Protein AF-A0A418RM61-F1 (afdb_monomer)

Mean predicted aligned error: 17.58 Å

Foldseek 3Di:
DVVLQVLLCVLVVDGDDPVRVVVLVVVCVVVVNDPPDPVSSVSSVVVVVVVVVVVVVVVVVVVVVVVVVVVVVVVVVVVVVVVVVVVVVVVVVVVVVVVVVVVVVVVVVVVVVVVVVVVVVVVVVVVVVVVVVVVCVVVVCVVVVVVVVVVVVVVVVLVVCCPDPVNVQCVVCVVVCLNVCLVVQPDDQWDADPNDIDFHADPVGTDDGDGD

Solvent-accessible surface area (backbone atoms only — not comparable to full-atom values): 11845 Å² total; per-residue (Å²): 117,64,71,60,49,54,48,40,26,70,74,68,75,43,79,73,50,74,69,52,51,54,50,52,52,56,52,34,60,76,68,67,58,57,95,86,42,73,64,56,59,53,52,52,53,52,51,53,48,54,54,52,64,62,47,50,60,57,52,51,50,53,52,50,51,54,50,52,50,52,50,48,53,52,47,54,52,50,49,54,53,49,51,54,50,50,51,53,52,49,53,48,53,51,49,54,50,50,51,50,54,52,51,52,50,51,49,55,56,49,50,56,54,50,52,51,52,51,54,51,51,53,50,52,51,53,54,49,52,51,53,53,50,53,54,49,51,53,54,47,47,54,53,49,49,51,58,51,49,53,53,54,51,51,54,49,50,54,56,54,46,45,70,36,75,65,29,45,48,52,49,50,28,47,77,70,48,46,44,56,37,65,76,65,40,70,48,74,44,38,44,75,56,98,89,41,74,42,76,40,76,44,98,93,44,72,57,79,85,79,82,125

Structure (mmCIF, N/CA/C/O backbone):
data_AF-A0A418RM61-F1
#
_entry.id   AF-A0A418RM61-F1
#
loop_
_atom_site.group_PDB
_atom_site.id
_atom_site.type_symbol
_atom_site.label_atom_id
_atom_site.label_alt_id
_atom_site.label_comp_id
_atom_site.label_asym_id
_atom_site.label_entity_id
_atom_site.label_seq_id
_atom_site.pdbx_PDB_ins_code
_atom_site.Cartn_x
_atom_site.Cartn_y
_atom_site.Cartn_z
_atom_site.occupancy
_atom_site.B_iso_or_equiv
_atom_site.auth_seq_id
_atom_site.auth_comp_id
_atom_site.auth_asym_id
_atom_site.auth_atom_id
_atom_site.pdbx_PDB_model_num
ATOM 1 N N . MET A 1 1 ? -45.901 -13.224 80.250 1.00 48.00 1 MET A N 1
ATOM 2 C CA . MET A 1 1 ? -45.199 -12.703 79.063 1.00 48.00 1 MET A CA 1
ATOM 3 C C . MET A 1 1 ? -44.482 -13.813 78.304 1.00 48.00 1 MET A C 1
ATOM 5 O O . MET A 1 1 ? -44.341 -13.630 77.111 1.00 48.00 1 MET A O 1
ATOM 9 N N . SER A 1 2 ? -44.131 -14.963 78.913 1.00 60.09 2 SER A N 1
ATOM 10 C CA . SER A 1 2 ? -43.462 -16.060 78.181 1.00 60.09 2 SER A CA 1
ATOM 11 C C . SER A 1 2 ? -44.311 -16.691 77.069 1.00 60.09 2 SER A C 1
ATOM 13 O O . SER A 1 2 ? -43.782 -16.971 76.010 1.00 60.09 2 SER A O 1
ATOM 15 N N . ASP A 1 3 ? -45.630 -16.813 77.246 1.00 75.50 3 ASP A N 1
ATOM 16 C CA . ASP A 1 3 ? -46.503 -17.499 76.272 1.00 75.50 3 ASP A CA 1
ATOM 17 C C . ASP A 1 3 ? -46.576 -16.815 74.887 1.00 75.50 3 ASP A C 1
ATOM 19 O O . ASP A 1 3 ? -46.741 -17.472 73.859 1.00 75.50 3 ASP A O 1
ATOM 23 N N . LEU A 1 4 ? -46.409 -15.485 74.844 1.00 77.75 4 LEU A N 1
ATOM 24 C CA . LEU A 1 4 ? -46.431 -14.709 73.599 1.00 77.75 4 LEU A CA 1
ATOM 25 C C . LEU A 1 4 ? -45.103 -14.831 72.836 1.00 77.75 4 LEU A C 1
ATOM 27 O O . LEU A 1 4 ? -45.112 -15.025 71.623 1.00 77.75 4 LEU A O 1
ATOM 31 N N . ASP A 1 5 ? -43.983 -14.759 73.557 1.00 84.69 5 ASP A N 1
ATOM 32 C CA . ASP A 1 5 ? -42.636 -14.927 73.003 1.00 84.69 5 ASP A CA 1
ATOM 33 C C . ASP A 1 5 ? -42.437 -16.374 72.507 1.00 84.69 5 ASP A C 1
ATOM 35 O O . ASP A 1 5 ? -42.005 -16.583 71.374 1.00 84.69 5 ASP A O 1
ATOM 39 N N . ASP A 1 6 ? -42.892 -17.368 73.281 1.00 86.00 6 ASP A N 1
ATOM 40 C CA . ASP A 1 6 ? -42.873 -18.788 72.903 1.00 86.00 6 ASP A CA 1
ATOM 41 C C . ASP A 1 6 ? -43.717 -19.058 71.644 1.00 86.00 6 ASP A C 1
ATOM 43 O O . ASP A 1 6 ? -43.343 -19.857 70.780 1.00 86.00 6 ASP A O 1
ATOM 47 N N . SER A 1 7 ? -44.872 -18.396 71.524 1.00 86.25 7 SER A N 1
ATOM 48 C CA . SER A 1 7 ? -45.738 -18.494 70.343 1.00 86.25 7 SER A CA 1
ATOM 49 C C . SER A 1 7 ? -45.102 -17.845 69.114 1.00 86.25 7 SER A C 1
ATOM 51 O O . SER A 1 7 ? -45.199 -18.393 68.015 1.00 86.25 7 SER A O 1
ATOM 53 N N . PHE A 1 8 ? -44.405 -16.722 69.295 1.00 87.88 8 PHE A N 1
ATOM 54 C CA . PHE A 1 8 ? -43.660 -16.050 68.233 1.00 87.88 8 PHE A CA 1
ATOM 55 C C . PHE A 1 8 ? -42.512 -16.929 67.725 1.00 87.88 8 PHE A C 1
ATOM 57 O O . PHE A 1 8 ? -42.392 -17.148 66.519 1.00 87.88 8 PHE A O 1
ATOM 64 N N . ALA A 1 9 ? -41.729 -17.512 68.637 1.00 89.12 9 ALA A N 1
ATOM 65 C CA . ALA A 1 9 ? -40.645 -18.431 68.307 1.00 89.12 9 ALA A CA 1
ATOM 66 C C . ALA A 1 9 ? -41.147 -19.688 67.581 1.00 89.12 9 ALA A C 1
ATOM 68 O O . ALA A 1 9 ? -40.552 -20.110 66.590 1.00 89.12 9 ALA A O 1
ATOM 69 N N . LYS A 1 10 ? -42.281 -20.257 68.010 1.00 88.50 10 LYS A N 1
ATOM 70 C CA . LYS A 1 10 ? -42.907 -21.408 67.335 1.00 88.50 10 LYS A CA 1
ATOM 71 C C . LYS A 1 10 ? -43.448 -21.071 65.946 1.00 88.50 10 LYS A C 1
ATOM 73 O O . LYS A 1 10 ? -43.347 -21.906 65.052 1.00 88.50 10 LYS A O 1
ATOM 78 N N . LEU A 1 11 ? -44.040 -19.890 65.767 1.00 88.12 11 LEU A N 1
ATOM 79 C CA . LEU A 1 11 ? -44.663 -19.489 64.504 1.00 88.12 11 LEU A CA 1
ATOM 80 C C . LEU A 1 11 ? -43.632 -19.036 63.464 1.00 88.12 11 LEU A C 1
ATOM 82 O O . LEU A 1 11 ? -43.761 -19.366 62.288 1.00 88.12 11 LEU A O 1
ATOM 86 N N . LEU A 1 12 ? -42.632 -18.264 63.889 1.00 87.81 12 LEU A N 1
ATOM 87 C CA . LEU A 1 12 ? -41.699 -17.566 63.000 1.00 87.81 12 LEU A CA 1
ATOM 88 C C . LEU A 1 12 ? -40.270 -18.124 63.058 1.00 87.81 12 LEU A C 1
ATOM 90 O O . LEU A 1 12 ? -39.411 -17.668 62.306 1.00 87.81 12 LEU A O 1
ATOM 94 N N . GLY A 1 13 ? -39.997 -19.106 63.925 1.00 88.50 13 GLY A N 1
ATOM 95 C CA . GLY A 1 13 ? -38.699 -19.784 64.021 1.00 88.50 13 GLY A CA 1
ATOM 96 C C . GLY A 1 13 ? -37.562 -18.918 64.575 1.00 88.50 13 GLY A C 1
ATOM 97 O O . GLY A 1 13 ? -36.397 -19.296 64.460 1.00 88.50 13 GLY A O 1
ATOM 98 N N . ARG A 1 14 ? -37.880 -17.751 65.147 1.00 88.81 14 ARG A N 1
ATOM 99 C CA . ARG A 1 14 ? -36.931 -16.799 65.739 1.00 88.81 14 ARG A CA 1
ATOM 100 C C . ARG A 1 14 ? -37.557 -16.088 66.931 1.00 88.81 14 ARG A C 1
ATOM 102 O O . ARG A 1 14 ? -38.775 -15.958 66.991 1.00 88.81 14 ARG A O 1
ATOM 109 N N . GLU A 1 15 ? -36.727 -15.553 67.815 1.00 88.06 15 GLU A N 1
ATOM 110 C CA . GLU A 1 15 ? -37.199 -14.694 68.901 1.00 88.06 15 GLU A CA 1
ATOM 111 C C . GLU A 1 15 ? -37.685 -13.326 68.372 1.00 88.06 15 GLU A C 1
ATOM 113 O O . GLU A 1 15 ? -37.110 -12.787 67.412 1.00 88.06 15 GLU A O 1
ATOM 118 N N . PRO A 1 16 ? -38.734 -12.742 68.977 1.00 87.25 16 PRO A N 1
ATOM 119 C CA . PRO A 1 16 ? -39.165 -11.387 68.662 1.00 87.25 16 PRO A CA 1
ATOM 120 C C . PRO A 1 16 ? -38.170 -10.348 69.185 1.00 87.25 16 PRO A C 1
ATOM 122 O O . PRO A 1 16 ? -37.672 -10.445 70.308 1.00 87.25 16 PRO A O 1
ATOM 125 N N . THR A 1 17 ? -37.923 -9.309 68.389 1.00 88.62 17 THR A N 1
ATOM 126 C CA . THR A 1 17 ? -37.122 -8.150 68.813 1.00 88.62 17 THR A CA 1
ATOM 127 C C . THR A 1 17 ? -37.888 -7.277 69.812 1.00 88.62 17 THR A C 1
ATOM 129 O O . THR A 1 17 ? -39.120 -7.273 69.834 1.00 88.62 17 THR A O 1
ATOM 132 N N . ASP A 1 18 ? -37.184 -6.475 70.615 1.00 88.31 18 ASP A N 1
ATOM 133 C CA . ASP A 1 18 ? -37.818 -5.604 71.620 1.00 88.31 18 ASP A CA 1
ATOM 134 C C . ASP A 1 18 ? -38.823 -4.616 71.007 1.00 88.31 18 ASP A C 1
ATOM 136 O O . ASP A 1 18 ? -39.897 -4.366 71.562 1.00 88.31 18 ASP A O 1
ATOM 140 N N . THR A 1 19 ? -38.514 -4.093 69.819 1.00 87.62 19 THR A N 1
ATOM 141 C CA . THR A 1 19 ? -39.422 -3.231 69.053 1.00 87.62 19 THR A CA 1
ATOM 142 C C . THR A 1 19 ? -40.651 -3.997 68.570 1.00 87.62 19 THR A C 1
ATOM 144 O O . THR A 1 19 ? -41.761 -3.462 68.599 1.00 87.62 19 THR A O 1
ATOM 147 N N . GLU A 1 20 ? -40.485 -5.256 68.154 1.00 87.44 20 GLU A N 1
ATOM 148 C CA . GLU A 1 20 ? -41.609 -6.089 67.736 1.00 87.44 20 GLU A CA 1
ATOM 149 C C . GLU A 1 20 ? -42.547 -6.398 68.899 1.00 87.44 20 GLU A C 1
ATOM 151 O O . GLU A 1 20 ? -43.759 -6.248 68.739 1.00 87.44 20 GLU A O 1
ATOM 156 N N . LYS A 1 21 ? -41.994 -6.722 70.075 1.00 88.50 21 LYS A N 1
ATOM 157 C CA . LYS A 1 21 ? -42.756 -6.951 71.311 1.00 88.50 21 LYS A CA 1
ATOM 158 C C . LYS A 1 21 ? -43.593 -5.733 71.688 1.00 88.50 21 LYS A C 1
ATOM 160 O O . LYS A 1 21 ? -44.795 -5.858 71.914 1.00 88.50 21 LYS A O 1
ATOM 165 N N . GLN A 1 22 ? -42.982 -4.547 71.723 1.00 89.94 22 GLN A N 1
ATOM 166 C CA . GLN A 1 22 ? -43.696 -3.314 72.071 1.00 89.94 22 GLN A CA 1
ATOM 167 C C . GLN A 1 22 ? -44.796 -2.971 71.064 1.00 89.94 22 GLN A C 1
ATOM 169 O O . GLN A 1 22 ? -45.888 -2.570 71.463 1.00 89.94 22 GLN A O 1
ATOM 174 N N . ASN A 1 23 ? -44.543 -3.150 69.765 1.00 89.00 23 ASN A N 1
ATOM 175 C CA . ASN A 1 23 ? -45.549 -2.887 68.739 1.00 89.00 23 ASN A CA 1
ATOM 176 C C . ASN A 1 23 ? -46.711 -3.881 68.782 1.00 89.00 23 ASN A C 1
ATOM 178 O O . ASN A 1 23 ? -47.858 -3.448 68.683 1.00 89.00 23 ASN A O 1
ATOM 182 N N . LEU A 1 24 ? -46.433 -5.171 68.988 1.00 88.94 24 LEU A N 1
ATOM 183 C CA . LEU A 1 24 ? -47.464 -6.196 69.139 1.00 88.94 24 LEU A CA 1
ATOM 184 C C . LEU A 1 24 ? -48.362 -5.881 70.336 1.00 88.94 24 LEU A C 1
ATOM 186 O O . LEU A 1 24 ? -49.580 -5.848 70.181 1.00 88.94 24 LEU A O 1
ATOM 190 N N . LEU A 1 25 ? -47.774 -5.577 71.498 1.00 88.12 25 LEU A N 1
ATOM 191 C CA . LEU A 1 25 ? -48.525 -5.201 72.699 1.00 88.12 25 LEU A CA 1
ATOM 192 C C . LEU A 1 25 ? -49.379 -3.950 72.464 1.00 88.12 25 LEU A C 1
ATOM 194 O O . LEU A 1 25 ? -50.578 -3.974 72.719 1.00 88.12 25 LEU A O 1
ATOM 198 N N . ARG A 1 26 ? -48.801 -2.899 71.867 1.00 91.62 26 ARG A N 1
ATOM 199 C CA . ARG A 1 26 ? -49.521 -1.662 71.528 1.00 91.62 26 ARG A CA 1
ATOM 200 C C . ARG A 1 26 ? -50.715 -1.907 70.598 1.00 91.62 26 ARG A C 1
ATOM 202 O O . ARG A 1 26 ? -51.766 -1.297 70.781 1.00 91.62 26 ARG A O 1
ATOM 209 N N . ILE A 1 27 ? -50.553 -2.749 69.577 1.00 89.50 27 ILE A N 1
ATOM 210 C CA . ILE A 1 27 ? -51.616 -3.067 68.611 1.00 89.50 27 ILE A CA 1
ATOM 211 C C . ILE A 1 27 ? -52.685 -3.953 69.261 1.00 89.50 27 ILE A C 1
ATOM 213 O O . ILE A 1 27 ? -53.873 -3.703 69.074 1.00 89.50 27 ILE A O 1
ATOM 217 N N . GLY A 1 28 ? -52.279 -4.950 70.051 1.00 89.06 28 GLY A N 1
ATOM 218 C CA . GLY A 1 28 ? -53.199 -5.815 70.785 1.00 89.06 28 GLY A CA 1
ATOM 219 C C . GLY A 1 28 ? -54.046 -5.049 71.799 1.00 89.06 28 GLY A C 1
ATOM 220 O O . GLY A 1 28 ? -55.258 -5.250 71.842 1.00 89.06 28 GLY A O 1
ATOM 221 N N . ASP A 1 29 ? -53.445 -4.110 72.535 1.00 89.44 29 ASP A N 1
ATOM 222 C CA . ASP A 1 29 ? -54.150 -3.248 73.489 1.00 89.44 29 ASP A CA 1
ATOM 223 C C . ASP A 1 29 ? -55.172 -2.341 72.784 1.00 89.44 29 ASP A C 1
ATOM 225 O O . ASP A 1 29 ? -56.316 -2.229 73.226 1.00 89.44 29 ASP A O 1
ATOM 229 N N . ALA A 1 30 ? -54.802 -1.746 71.644 1.00 90.25 30 ALA A N 1
ATOM 230 C CA . ALA A 1 30 ? -55.701 -0.908 70.845 1.00 90.25 30 ALA A CA 1
ATOM 231 C C . ALA A 1 30 ? -56.888 -1.688 70.251 1.00 90.25 30 ALA A C 1
ATOM 233 O O . ALA A 1 30 ? -57.961 -1.123 70.040 1.00 90.25 30 ALA A O 1
ATOM 234 N N . LEU A 1 31 ? -56.697 -2.981 69.984 1.00 87.12 31 LEU A N 1
ATOM 235 C CA . LEU A 1 31 ? -57.717 -3.881 69.446 1.00 87.12 31 LEU A CA 1
ATOM 236 C C . LEU A 1 31 ? -58.488 -4.641 70.542 1.00 87.12 31 LEU A C 1
ATOM 238 O O . LEU A 1 31 ? -59.395 -5.407 70.225 1.00 87.12 31 LEU A O 1
ATOM 242 N N . GLY A 1 32 ? -58.159 -4.430 71.823 1.00 87.81 32 GLY A N 1
ATOM 243 C CA . GLY A 1 32 ? -58.814 -5.093 72.956 1.00 87.81 32 GLY A CA 1
ATOM 244 C C . GLY A 1 32 ? -58.578 -6.607 73.012 1.00 87.81 32 GLY A C 1
ATOM 245 O O . GLY A 1 32 ? -59.424 -7.350 73.515 1.00 87.81 32 GLY A O 1
ATOM 246 N N . VAL A 1 33 ? -57.453 -7.079 72.473 1.00 87.50 33 VAL A N 1
ATOM 247 C CA . VAL A 1 33 ? -57.145 -8.505 72.331 1.00 87.50 33 VAL A CA 1
ATOM 248 C C . VAL A 1 33 ? -56.829 -9.106 73.698 1.00 87.50 33 VAL A C 1
ATOM 250 O O . VAL A 1 33 ? -55.967 -8.628 74.436 1.00 87.50 33 VAL A O 1
ATOM 253 N N . LYS A 1 34 ? -57.514 -10.196 74.053 1.00 84.62 34 LYS A N 1
ATOM 254 C CA . LYS A 1 34 ? -57.248 -10.904 75.312 1.00 84.62 34 LYS A CA 1
ATOM 255 C C . LYS A 1 34 ? -55.915 -11.648 75.238 1.00 84.62 34 LYS A C 1
ATOM 257 O O . LYS A 1 34 ? -55.463 -12.061 74.179 1.00 84.62 34 LYS A O 1
ATOM 262 N N . LYS A 1 35 ? -55.297 -11.885 76.394 1.00 77.56 35 LYS A N 1
ATOM 263 C CA . LYS A 1 35 ? -53.943 -12.459 76.499 1.00 77.56 35 LYS A CA 1
ATOM 264 C C . LYS A 1 35 ? -53.758 -13.831 75.822 1.00 77.56 35 LYS A C 1
ATOM 266 O O . LYS A 1 35 ? -52.674 -14.091 75.326 1.00 77.56 35 LYS A O 1
ATOM 271 N N . ASN A 1 36 ? -54.807 -14.660 75.775 1.00 79.94 36 ASN A N 1
ATOM 272 C CA . ASN A 1 36 ? -54.783 -16.018 75.203 1.00 79.94 36 ASN A CA 1
ATOM 273 C C . ASN A 1 36 ? -55.591 -16.119 73.893 1.00 79.94 36 ASN A C 1
ATOM 275 O O . ASN A 1 36 ? -56.097 -17.186 73.549 1.00 79.94 36 ASN A O 1
ATOM 279 N N . ASP A 1 37 ? -55.811 -14.997 73.212 1.00 83.81 37 ASP A N 1
ATOM 280 C CA . ASP A 1 37 ? -56.582 -14.963 71.972 1.00 83.81 37 ASP A CA 1
ATOM 281 C C . ASP A 1 37 ? -55.743 -15.457 70.779 1.00 83.81 37 ASP A C 1
ATOM 283 O O . ASP A 1 37 ? -54.578 -15.087 70.628 1.00 83.81 37 ASP A O 1
ATOM 287 N N . ALA A 1 38 ? -56.346 -16.251 69.891 1.00 85.81 38 ALA A N 1
ATOM 288 C CA . ALA A 1 38 ? -55.705 -16.715 68.660 1.00 85.81 38 ALA A CA 1
ATOM 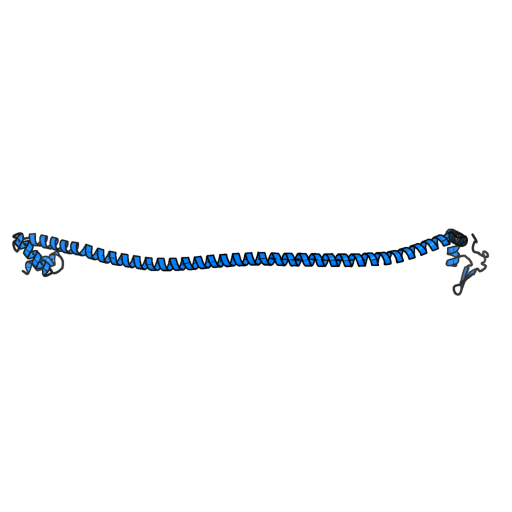289 C C . ALA A 1 38 ? -55.342 -15.558 67.710 1.00 85.81 38 ALA A C 1
ATOM 291 O O . ALA A 1 38 ? -54.453 -15.702 66.869 1.00 85.81 38 ALA A O 1
ATOM 292 N N . PHE A 1 39 ? -55.985 -14.396 67.863 1.00 87.00 39 PHE A N 1
ATOM 293 C CA . PHE A 1 39 ? -55.689 -13.197 67.083 1.00 87.00 39 PHE A CA 1
ATOM 294 C C . PHE A 1 39 ? -54.234 -12.717 67.234 1.00 87.00 39 PHE A C 1
ATOM 296 O O . PHE A 1 39 ? -53.678 -12.134 66.301 1.00 87.00 39 PHE A O 1
ATOM 303 N N . TRP A 1 40 ? -53.567 -13.045 68.348 1.00 88.56 40 TRP A N 1
ATOM 304 C CA . TRP A 1 40 ? -52.139 -12.775 68.530 1.00 88.56 40 TRP A CA 1
ATOM 305 C C . TRP A 1 40 ? -51.267 -13.418 67.448 1.00 88.56 40 TRP A C 1
ATOM 307 O O . TRP A 1 40 ? -50.354 -12.766 66.950 1.00 88.56 40 TRP A O 1
ATOM 317 N N . LEU A 1 41 ? -51.572 -14.645 67.015 1.00 88.50 41 LEU A N 1
ATOM 318 C CA . LEU A 1 41 ? -50.806 -15.334 65.967 1.00 88.50 41 LEU A CA 1
ATOM 319 C C . LEU A 1 41 ? -50.922 -14.617 64.614 1.00 88.50 41 LEU A C 1
ATOM 321 O O . LEU A 1 41 ? -49.946 -14.511 63.872 1.00 88.50 41 LEU A O 1
ATOM 325 N N . ILE A 1 42 ? -52.106 -14.078 64.313 1.00 88.25 42 ILE A N 1
ATOM 326 C CA . ILE A 1 42 ? -52.358 -13.317 63.084 1.00 88.25 42 ILE A CA 1
ATOM 327 C C . ILE A 1 42 ? -51.581 -11.996 63.115 1.00 88.25 42 ILE A C 1
ATOM 329 O O . ILE A 1 42 ? -50.937 -11.643 62.127 1.00 88.25 42 ILE A O 1
ATOM 333 N N . LEU A 1 43 ? -51.584 -11.291 64.253 1.00 88.56 43 LEU A N 1
ATOM 334 C CA . LEU A 1 43 ? -50.811 -10.059 64.430 1.00 88.56 43 LEU A CA 1
ATOM 335 C C . LEU A 1 43 ? -49.302 -10.295 64.282 1.00 88.56 43 LEU A C 1
ATOM 337 O O . LEU A 1 43 ? -48.633 -9.510 63.613 1.00 88.56 43 LEU A O 1
ATOM 341 N N . MET A 1 44 ? -48.771 -11.393 64.831 1.00 89.25 44 MET A N 1
ATOM 342 C CA . MET A 1 44 ? -47.361 -11.772 64.662 1.00 89.25 44 MET A CA 1
ATOM 343 C C . MET A 1 44 ? -47.010 -12.030 63.194 1.00 89.25 44 MET A C 1
ATOM 345 O O . MET A 1 44 ? -46.013 -11.502 62.700 1.00 89.25 44 MET A O 1
ATOM 349 N N . ALA A 1 45 ? -47.843 -12.791 62.478 1.00 89.06 45 ALA A N 1
ATOM 350 C CA . ALA A 1 45 ? -47.638 -13.062 61.057 1.00 89.06 45 ALA A CA 1
ATOM 351 C C . ALA A 1 45 ? -47.682 -11.772 60.217 1.00 89.06 45 ALA A C 1
ATOM 353 O O . ALA A 1 45 ? -46.792 -11.528 59.402 1.00 89.06 45 ALA A O 1
ATOM 354 N N . LEU A 1 46 ? -48.677 -10.908 60.449 1.00 88.75 46 LEU A N 1
ATOM 355 C CA . LEU A 1 46 ? -48.826 -9.625 59.754 1.00 88.75 46 LEU A CA 1
ATOM 356 C C . LEU A 1 46 ? -47.641 -8.692 60.004 1.00 88.75 46 LEU A C 1
ATOM 358 O O . LEU A 1 46 ? -47.106 -8.112 59.060 1.00 88.75 46 LEU A O 1
ATOM 362 N N . GLN A 1 47 ? -47.203 -8.573 61.256 1.00 87.06 47 GLN A N 1
ATOM 363 C CA . GLN A 1 47 ? -46.073 -7.723 61.607 1.00 87.06 47 GLN A CA 1
ATOM 364 C C . GLN A 1 47 ? -44.758 -8.255 61.022 1.00 87.06 47 GLN A C 1
ATOM 366 O O . GLN A 1 47 ? -43.968 -7.473 60.499 1.00 87.06 47 GLN A O 1
ATOM 371 N N . SER A 1 48 ? -44.557 -9.578 61.008 1.00 86.56 48 SER A N 1
ATOM 372 C CA . SER A 1 48 ? -43.403 -10.191 60.339 1.00 86.56 48 SER A CA 1
ATOM 373 C C . SER A 1 48 ? -43.387 -9.894 58.836 1.00 86.56 48 SER A C 1
ATOM 375 O O . SER A 1 48 ? -42.334 -9.589 58.276 1.00 86.56 48 SER A O 1
ATOM 377 N N . HIS A 1 49 ? -44.543 -9.952 58.170 1.00 85.31 49 HIS A N 1
ATOM 378 C CA . HIS A 1 49 ? -44.645 -9.581 56.760 1.00 85.31 49 HIS A CA 1
ATOM 379 C C . HIS A 1 49 ? -44.382 -8.091 56.536 1.00 85.31 49 HIS A C 1
ATOM 381 O O . HIS A 1 49 ? -43.700 -7.737 55.579 1.00 85.31 49 HIS A O 1
ATOM 387 N N . GLN A 1 50 ? -44.867 -7.217 57.418 1.00 84.62 50 GLN A N 1
ATOM 388 C CA . GLN A 1 50 ? -44.621 -5.780 57.322 1.00 84.62 50 GLN A CA 1
ATOM 389 C C . GLN A 1 50 ? -43.124 -5.449 57.397 1.00 84.62 50 GLN A C 1
ATOM 391 O O . GLN A 1 50 ? -42.635 -4.674 56.574 1.00 84.62 50 GLN A O 1
ATOM 396 N N . THR A 1 51 ? -42.391 -6.070 58.326 1.00 83.75 51 THR A N 1
ATOM 397 C CA . THR A 1 51 ? -40.930 -5.931 58.424 1.00 83.75 51 THR A CA 1
ATOM 398 C C . THR A 1 51 ? -40.256 -6.401 57.136 1.00 83.75 51 THR A C 1
ATOM 400 O O . THR A 1 51 ? -39.510 -5.639 56.520 1.00 83.75 51 THR A O 1
ATOM 403 N N . LEU A 1 52 ? -40.607 -7.595 56.649 1.00 83.56 52 LEU A N 1
ATOM 404 C CA . LEU A 1 52 ? -40.046 -8.150 55.415 1.00 83.56 52 LEU A CA 1
ATOM 405 C C . LEU A 1 52 ? -40.268 -7.228 54.202 1.00 83.56 52 LEU A C 1
ATOM 407 O O . LEU A 1 52 ? -39.340 -6.960 53.440 1.00 83.56 52 LEU A O 1
ATOM 411 N N . TYR A 1 53 ? -41.481 -6.695 54.035 1.00 84.81 53 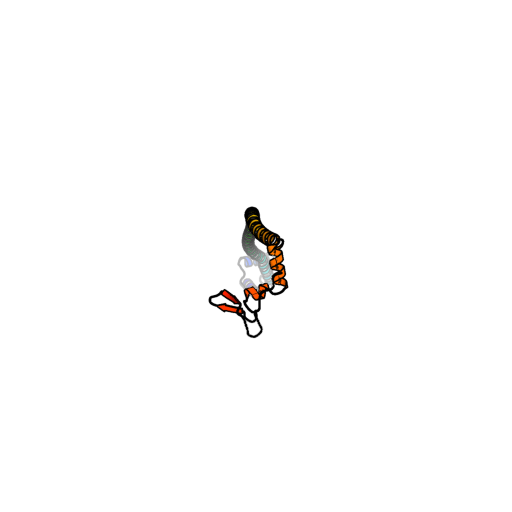TYR A N 1
ATOM 412 C CA . TYR A 1 53 ? -41.797 -5.785 52.930 1.00 84.81 53 TYR A CA 1
ATOM 413 C C . TYR A 1 53 ? -41.110 -4.422 53.047 1.00 84.81 53 TYR A C 1
ATOM 415 O O . TYR A 1 53 ? -40.924 -3.760 52.028 1.00 84.81 53 TYR A O 1
ATOM 423 N N . SER A 1 54 ? -40.706 -4.002 54.248 1.00 83.81 54 SER A N 1
ATOM 424 C CA . SER A 1 54 ? -39.943 -2.763 54.436 1.00 83.81 54 SER A CA 1
ATOM 425 C C . SER A 1 54 ? -38.457 -2.908 54.078 1.00 83.81 54 SER A C 1
ATOM 427 O O . SER A 1 54 ? -37.840 -1.949 53.617 1.00 83.81 54 SER A O 1
ATOM 429 N N . GLU A 1 55 ? -37.892 -4.110 54.216 1.00 86.56 55 GLU A N 1
ATOM 430 C CA . GLU A 1 55 ? -36.471 -4.380 53.966 1.00 86.56 55 GLU A CA 1
ATOM 431 C C . GLU A 1 55 ? -36.163 -4.686 52.494 1.00 86.56 55 GLU A C 1
ATOM 433 O O . GLU A 1 55 ? -35.106 -4.302 51.985 1.00 86.56 55 GLU A O 1
ATOM 438 N N . ILE A 1 56 ? -37.085 -5.347 51.783 1.00 89.12 56 ILE A N 1
ATOM 439 C CA . ILE A 1 56 ? -36.904 -5.733 50.372 1.00 89.12 56 ILE A CA 1
ATOM 440 C C . ILE A 1 56 ? -36.547 -4.531 49.468 1.00 89.12 56 ILE A C 1
ATOM 442 O O . ILE A 1 56 ? -35.570 -4.638 48.721 1.00 89.12 56 ILE A O 1
ATOM 446 N N . PRO A 1 57 ? -37.245 -3.375 49.519 1.00 90.25 57 PRO A N 1
ATOM 447 C CA . PRO A 1 57 ? -36.902 -2.214 48.694 1.00 90.25 57 PRO A CA 1
ATOM 448 C C . PRO A 1 57 ? -35.478 -1.700 48.934 1.00 90.25 57 PRO A C 1
ATOM 450 O O . PRO A 1 57 ? -34.790 -1.340 47.980 1.00 90.25 57 PRO A O 1
ATOM 453 N N . VAL A 1 58 ? -35.013 -1.722 50.188 1.00 90.31 58 VAL A N 1
ATOM 454 C CA . VAL A 1 58 ? -33.662 -1.274 50.562 1.00 90.31 58 VAL A CA 1
ATOM 455 C C . VAL A 1 58 ? -32.607 -2.199 49.956 1.00 90.31 58 VAL A C 1
ATOM 457 O O . VAL A 1 58 ? -31.617 -1.735 49.391 1.00 90.31 58 VAL A O 1
ATOM 460 N N . GLN A 1 59 ? -32.830 -3.514 50.004 1.00 91.94 59 GLN A N 1
ATOM 461 C CA . GLN A 1 59 ? -31.911 -4.483 49.402 1.00 91.94 59 GLN A CA 1
ATOM 462 C C . GLN A 1 59 ? -31.882 -4.376 47.871 1.00 91.94 59 GLN A C 1
ATOM 464 O O . GLN A 1 59 ? -30.808 -4.454 47.272 1.00 91.94 59 GLN A O 1
ATOM 469 N N . ILE A 1 60 ? -33.035 -4.134 47.237 1.00 91.38 60 ILE A N 1
ATOM 470 C CA . ILE A 1 60 ? -33.122 -3.889 45.790 1.00 91.38 60 ILE A CA 1
ATOM 471 C C . ILE A 1 60 ? -32.356 -2.619 45.417 1.00 91.38 60 ILE A C 1
ATOM 473 O O . ILE A 1 60 ? -31.602 -2.636 44.447 1.00 91.38 60 ILE A O 1
ATOM 477 N N . GLU A 1 61 ? -32.495 -1.535 46.182 1.00 93.62 61 GLU A N 1
ATOM 478 C CA . GLU A 1 61 ? -31.763 -0.291 45.934 1.00 93.62 61 GLU A CA 1
ATOM 479 C C . GLU A 1 61 ? -30.246 -0.501 46.033 1.00 93.62 61 GLU A C 1
ATOM 481 O O . GLU A 1 61 ? -29.499 -0.057 45.157 1.00 93.62 61 GLU A O 1
ATOM 486 N N . VAL A 1 62 ? -29.780 -1.221 47.057 1.00 94.19 62 VAL A N 1
ATOM 487 C CA . VAL A 1 62 ? -28.358 -1.555 47.227 1.00 94.19 62 VAL A CA 1
ATOM 488 C C . VAL A 1 62 ? -27.851 -2.411 46.062 1.00 94.19 62 VAL A C 1
ATOM 490 O O . VAL A 1 62 ? -26.813 -2.096 45.473 1.00 94.19 62 VAL A O 1
ATOM 493 N N . ALA A 1 63 ? -28.589 -3.456 45.678 1.00 95.06 63 ALA A N 1
ATOM 494 C CA . ALA A 1 63 ? -28.227 -4.326 44.561 1.00 95.06 63 ALA A CA 1
ATOM 495 C C . ALA A 1 63 ? -28.233 -3.580 43.214 1.00 95.06 63 ALA A C 1
ATOM 497 O O . ALA A 1 63 ? -27.317 -3.748 42.402 1.00 95.06 63 ALA A O 1
ATOM 498 N N . ALA A 1 64 ? -29.218 -2.708 42.989 1.00 95.69 64 ALA A N 1
ATOM 499 C CA . ALA A 1 64 ? -29.322 -1.883 41.791 1.00 95.69 64 ALA A CA 1
ATOM 500 C C . ALA A 1 64 ? -28.169 -0.877 41.704 1.00 95.69 64 ALA A C 1
ATOM 502 O O . ALA A 1 64 ? -27.519 -0.790 40.664 1.00 95.69 64 ALA A O 1
ATOM 503 N N . LYS A 1 65 ? -27.846 -0.173 42.798 1.00 96.31 65 LYS A N 1
ATOM 504 C CA . LYS A 1 65 ? -26.695 0.746 42.857 1.00 96.31 65 LYS A CA 1
ATOM 505 C C . LYS A 1 65 ? -25.378 0.020 42.609 1.00 96.31 65 LYS A C 1
ATOM 507 O O . LYS A 1 65 ? -24.563 0.495 41.824 1.00 96.31 65 LYS A O 1
ATOM 512 N N . SER A 1 66 ? -25.182 -1.141 43.233 1.00 96.44 66 SER A N 1
ATOM 513 C CA . SER A 1 66 ? -23.998 -1.978 43.011 1.00 96.44 66 SER A CA 1
ATOM 514 C C . SER A 1 66 ? -23.864 -2.375 41.536 1.00 96.44 66 SER A C 1
ATOM 516 O O . SER A 1 66 ? -22.819 -2.173 40.918 1.00 96.44 66 SER A O 1
ATOM 518 N N . THR A 1 67 ? -24.956 -2.844 40.931 1.00 96.38 67 THR A N 1
ATOM 519 C CA . THR A 1 67 ? -24.984 -3.241 39.518 1.00 96.38 67 THR A CA 1
ATOM 520 C C . THR A 1 67 ? -24.714 -2.057 38.589 1.00 96.38 67 THR A C 1
ATOM 522 O O . THR A 1 67 ? -23.889 -2.167 37.685 1.00 96.38 67 THR A O 1
ATOM 525 N N . LEU A 1 68 ? -25.345 -0.904 38.829 1.00 97.25 68 LEU A N 1
ATOM 526 C CA . LEU A 1 68 ? -25.120 0.315 38.049 1.00 97.25 68 LEU A CA 1
ATOM 527 C C . LEU A 1 68 ? -23.675 0.808 38.155 1.00 97.25 68 LEU A C 1
ATOM 529 O O . LEU A 1 68 ? -23.099 1.200 37.143 1.00 97.25 68 LEU A O 1
ATOM 533 N N . ASN A 1 69 ? -23.064 0.739 39.339 1.00 97.00 69 ASN A N 1
ATOM 534 C CA . ASN A 1 69 ? -21.659 1.100 39.526 1.00 97.00 69 ASN A CA 1
ATOM 535 C C . ASN A 1 69 ? -20.725 0.165 38.749 1.00 97.00 69 ASN A C 1
ATOM 537 O O . ASN A 1 69 ? -19.800 0.637 38.088 1.00 97.00 69 ASN A O 1
ATOM 541 N N . ASN A 1 70 ? -20.995 -1.142 38.760 1.00 96.38 70 ASN A N 1
ATOM 542 C CA . ASN A 1 70 ? -20.218 -2.117 37.995 1.00 96.38 70 ASN A CA 1
ATOM 543 C C . ASN A 1 70 ? -20.372 -1.913 36.482 1.00 96.38 70 ASN A C 1
ATOM 545 O O . ASN A 1 70 ? -19.383 -1.947 35.750 1.00 96.38 70 ASN A O 1
ATOM 549 N N . ILE A 1 71 ? -21.594 -1.641 36.011 1.00 96.75 71 ILE A N 1
ATOM 550 C CA . ILE A 1 71 ? -21.860 -1.321 34.603 1.00 96.75 71 ILE A CA 1
ATOM 551 C C . ILE A 1 71 ? -21.141 -0.032 34.208 1.00 96.75 71 ILE A C 1
ATOM 553 O O . ILE A 1 71 ? -20.504 0.007 33.159 1.00 96.75 71 ILE A O 1
ATOM 557 N N . LYS A 1 72 ? -21.196 1.006 35.048 1.00 97.06 72 LYS A N 1
ATOM 558 C CA . LYS A 1 72 ? -20.496 2.269 34.808 1.00 97.06 72 LYS A CA 1
ATOM 559 C C . LYS A 1 72 ? -18.986 2.061 34.712 1.00 97.06 72 LYS A C 1
ATOM 561 O O . LYS A 1 72 ? -18.384 2.529 33.754 1.00 97.06 72 LYS A O 1
ATOM 566 N N . ALA A 1 73 ? -18.387 1.320 35.642 1.00 96.38 73 ALA A N 1
ATOM 567 C CA . ALA A 1 73 ? -16.958 1.019 35.611 1.00 96.38 73 ALA A CA 1
ATOM 568 C C . ALA A 1 73 ? -16.562 0.235 34.347 1.00 96.38 73 ALA A C 1
ATOM 570 O O . ALA A 1 73 ? -15.583 0.577 33.685 1.00 96.38 73 ALA A O 1
ATOM 571 N N . ALA A 1 74 ? -17.350 -0.775 33.963 1.00 95.06 74 ALA A N 1
ATOM 572 C CA . ALA A 1 74 ? -17.125 -1.528 32.732 1.00 95.06 74 ALA A CA 1
ATOM 573 C C . ALA A 1 74 ? -17.276 -0.650 31.477 1.00 95.06 74 ALA A C 1
AT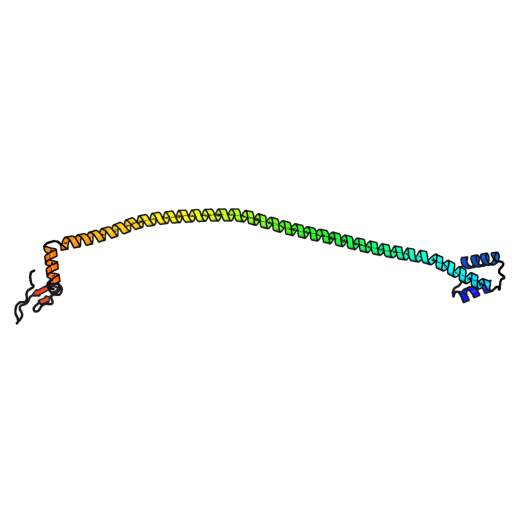OM 575 O O . ALA A 1 74 ? -16.475 -0.765 30.549 1.00 95.06 74 ALA A O 1
ATOM 576 N N . ALA A 1 75 ? -18.263 0.250 31.457 1.00 95.00 75 ALA A N 1
ATOM 577 C CA . ALA A 1 75 ? -18.468 1.205 30.375 1.00 95.00 75 ALA A CA 1
ATOM 578 C C . ALA A 1 75 ? -17.302 2.197 30.268 1.00 95.00 75 ALA A C 1
ATOM 580 O O . ALA A 1 75 ? -16.792 2.400 29.171 1.00 95.00 75 ALA A O 1
ATOM 581 N N . ASP A 1 76 ? -16.825 2.752 31.384 1.00 95.75 76 ASP A N 1
ATOM 582 C CA . ASP A 1 76 ? -15.692 3.683 31.408 1.00 95.75 76 ASP A CA 1
ATOM 583 C C . ASP A 1 76 ? -14.403 3.000 30.895 1.00 95.75 76 ASP A C 1
ATOM 585 O O . ASP A 1 76 ? -13.686 3.566 30.064 1.00 95.75 76 ASP A O 1
ATOM 589 N N . ILE A 1 77 ? -14.154 1.737 31.275 1.00 94.19 77 ILE A N 1
ATOM 590 C CA . ILE A 1 77 ? -13.041 0.924 30.745 1.00 94.19 77 ILE A CA 1
ATOM 591 C C . ILE A 1 77 ? -13.208 0.665 29.239 1.00 94.19 77 ILE A C 1
ATOM 593 O O . ILE A 1 77 ? -12.261 0.833 28.466 1.00 94.19 77 ILE A O 1
ATOM 597 N N . ALA A 1 78 ? -14.406 0.269 28.800 1.00 93.38 78 ALA A N 1
ATOM 598 C CA . ALA A 1 78 ? -14.690 -0.008 27.394 1.00 93.38 78 ALA A CA 1
ATOM 599 C C . ALA A 1 78 ? -14.570 1.253 26.523 1.00 93.38 78 ALA A C 1
ATOM 601 O O . ALA A 1 78 ? -14.024 1.185 25.418 1.00 93.38 78 ALA A O 1
ATOM 602 N N . MET A 1 79 ? -15.020 2.409 27.017 1.00 93.38 79 MET A N 1
ATOM 603 C CA . MET A 1 79 ? -14.869 3.699 26.344 1.00 93.38 79 MET A CA 1
ATOM 604 C C . MET A 1 79 ? -13.400 4.100 26.232 1.00 93.38 79 MET A C 1
ATOM 606 O O . MET A 1 79 ? -12.966 4.461 25.140 1.00 93.38 79 MET A O 1
ATOM 610 N N . ALA A 1 80 ? -12.612 3.983 27.306 1.00 93.00 80 ALA A N 1
ATOM 611 C CA . ALA A 1 80 ? -11.181 4.284 27.270 1.00 93.00 80 ALA A CA 1
ATOM 612 C C . ALA A 1 80 ? -10.429 3.378 26.276 1.00 93.00 80 ALA A C 1
ATOM 614 O O . ALA A 1 80 ? -9.626 3.856 25.471 1.00 93.00 80 ALA A O 1
ATOM 615 N N . ALA A 1 81 ? -10.741 2.079 26.262 1.00 90.81 81 ALA A N 1
ATOM 616 C CA . ALA A 1 81 ? -10.172 1.134 25.304 1.00 90.81 81 ALA A CA 1
ATOM 617 C C . ALA A 1 81 ? -10.581 1.451 23.855 1.00 90.81 81 ALA A C 1
ATOM 619 O O . ALA A 1 81 ? -9.762 1.357 22.940 1.00 90.81 81 ALA A O 1
ATOM 620 N N . SER A 1 82 ? -11.836 1.846 23.638 1.00 87.81 82 SER A N 1
ATOM 621 C CA . SER A 1 82 ? -12.349 2.225 22.317 1.00 87.81 82 SER A CA 1
ATOM 622 C C . SER A 1 82 ? -11.719 3.525 21.822 1.00 87.81 82 SER A C 1
ATOM 624 O O . SER A 1 82 ? -11.321 3.597 20.662 1.00 87.81 82 SER A O 1
ATOM 626 N N . ALA A 1 83 ? -11.539 4.513 22.702 1.00 89.75 83 ALA A N 1
ATOM 627 C CA . ALA A 1 83 ? -10.833 5.751 22.395 1.00 89.75 83 ALA A CA 1
ATOM 628 C C . ALA A 1 83 ? -9.371 5.478 22.009 1.00 89.75 83 ALA A C 1
ATOM 630 O O . ALA A 1 83 ? -8.916 5.963 20.977 1.00 89.75 83 ALA A O 1
ATOM 631 N N . GLY A 1 84 ? -8.660 4.633 22.766 1.00 87.75 84 GLY A N 1
ATOM 632 C CA . GLY A 1 84 ? -7.286 4.232 22.442 1.00 87.75 84 GLY A CA 1
ATOM 633 C C . GLY A 1 84 ? -7.167 3.468 21.116 1.00 87.75 84 GLY A C 1
ATOM 634 O O . GLY A 1 84 ? -6.237 3.686 20.343 1.00 87.75 84 GLY A O 1
ATOM 635 N N . LYS A 1 85 ? -8.132 2.596 20.801 1.00 88.25 85 LYS A N 1
ATOM 636 C CA . LYS A 1 85 ? -8.181 1.910 19.499 1.00 88.25 85 LYS A CA 1
ATOM 637 C C . LYS A 1 85 ? -8.489 2.873 18.355 1.00 88.25 85 LYS A C 1
ATOM 639 O O . LYS A 1 85 ? -7.884 2.748 17.294 1.00 88.25 85 LYS A O 1
ATOM 644 N N . ALA A 1 86 ? -9.396 3.826 18.561 1.00 90.44 86 ALA A N 1
ATOM 645 C CA . ALA A 1 86 ? -9.742 4.832 17.564 1.00 90.44 86 ALA A CA 1
ATOM 646 C C . ALA A 1 86 ? -8.555 5.754 17.255 1.00 90.44 86 ALA A C 1
ATOM 648 O O . ALA A 1 86 ? -8.275 6.002 16.084 1.00 90.44 86 ALA A O 1
ATOM 649 N N . THR A 1 87 ? -7.809 6.202 18.271 1.00 90.44 87 THR A N 1
ATOM 650 C CA . THR A 1 87 ? -6.599 7.011 18.061 1.00 90.44 87 THR A CA 1
ATOM 651 C C . THR A 1 87 ? -5.507 6.213 17.356 1.00 90.44 87 THR A C 1
ATOM 653 O O . THR A 1 87 ? -4.949 6.704 16.381 1.00 90.44 87 THR A O 1
ATOM 656 N N . ALA A 1 88 ? -5.253 4.965 17.759 1.00 89.81 88 ALA A N 1
ATOM 657 C CA . ALA A 1 88 ? -4.269 4.108 17.096 1.00 89.81 88 ALA A CA 1
ATOM 658 C C . ALA A 1 88 ? -4.633 3.818 15.627 1.00 89.81 88 ALA A C 1
ATOM 660 O O . ALA A 1 88 ? -3.773 3.890 14.747 1.00 89.81 88 ALA A O 1
ATOM 661 N N . ALA A 1 89 ? -5.907 3.525 15.347 1.00 92.38 89 ALA A N 1
ATOM 662 C CA . ALA A 1 89 ? -6.398 3.312 13.988 1.00 92.38 89 ALA A CA 1
ATOM 663 C C . ALA A 1 89 ? -6.278 4.585 13.138 1.00 92.38 89 ALA A C 1
ATOM 665 O O . ALA A 1 89 ? -5.821 4.512 11.998 1.00 92.38 89 ALA A O 1
ATOM 666 N N . LEU A 1 90 ? -6.617 5.748 13.706 1.00 92.44 90 LEU A N 1
ATOM 667 C CA . LEU A 1 90 ? -6.455 7.038 13.044 1.00 92.44 90 LEU A CA 1
ATOM 668 C C . LEU A 1 90 ? -4.980 7.336 12.752 1.00 92.44 90 LEU A C 1
ATOM 670 O O . LEU A 1 90 ? -4.651 7.662 11.617 1.00 92.44 90 LEU A O 1
ATOM 674 N N . SER A 1 91 ? -4.080 7.179 13.726 1.00 92.69 91 SER A N 1
ATOM 675 C CA . SER A 1 91 ? -2.640 7.388 13.529 1.00 92.69 91 SER A CA 1
ATOM 676 C C . SER A 1 91 ? -2.070 6.471 12.448 1.00 92.69 91 SER A C 1
ATOM 678 O O . SER A 1 91 ? -1.281 6.925 11.621 1.00 92.69 91 SER A O 1
ATOM 680 N N . LYS A 1 92 ? -2.500 5.204 12.407 1.00 93.31 92 LYS A N 1
ATOM 681 C CA . LYS A 1 92 ? -2.098 4.262 11.358 1.00 93.31 92 LYS A CA 1
ATOM 682 C C . LYS A 1 92 ? -2.602 4.699 9.983 1.00 93.31 92 LYS A C 1
ATOM 684 O O . LYS A 1 92 ? -1.806 4.785 9.057 1.00 93.31 92 LYS A O 1
ATOM 689 N N . ALA A 1 93 ? -3.884 5.041 9.866 1.00 94.31 93 ALA A N 1
ATOM 690 C CA . ALA A 1 93 ? -4.461 5.514 8.610 1.00 94.31 93 ALA A CA 1
ATOM 691 C C . ALA A 1 93 ? -3.779 6.801 8.113 1.00 94.31 93 ALA A C 1
ATOM 693 O O . ALA A 1 93 ? -3.447 6.907 6.935 1.00 94.31 93 ALA A O 1
ATOM 694 N N . VAL A 1 94 ? -3.508 7.755 9.010 1.00 93.62 94 VAL A N 1
ATOM 695 C CA . VAL A 1 94 ? -2.778 8.989 8.683 1.00 93.62 94 VAL 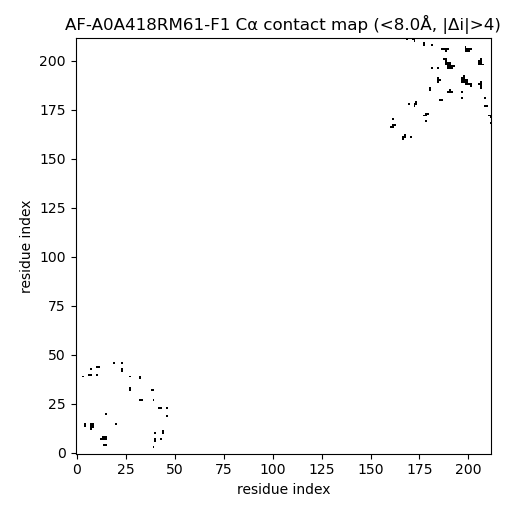A C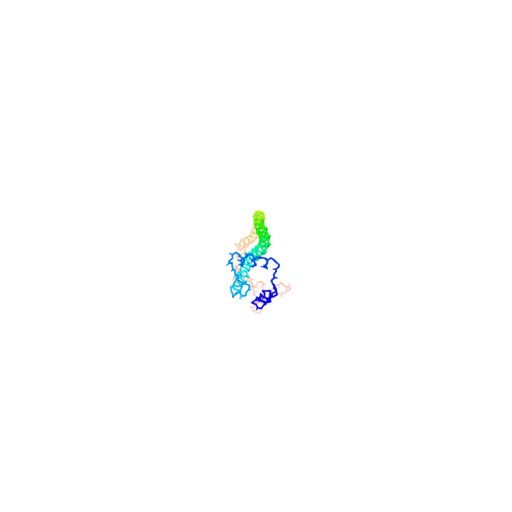A 1
ATOM 696 C C . VAL A 1 94 ? -1.357 8.677 8.212 1.00 93.62 94 VAL A C 1
ATOM 698 O O . VAL A 1 94 ? -0.924 9.234 7.207 1.00 93.62 94 VAL A O 1
ATOM 701 N N . SER A 1 95 ? -0.641 7.776 8.891 1.00 92.69 95 SER A N 1
ATOM 702 C CA . SER A 1 95 ? 0.708 7.359 8.492 1.00 92.69 95 SER A CA 1
ATOM 703 C C . SER A 1 95 ? 0.721 6.671 7.125 1.00 92.69 95 SER A C 1
ATOM 705 O O . SER A 1 95 ? 1.565 6.990 6.290 1.00 92.69 95 SER A O 1
ATOM 707 N N . ASP A 1 96 ? -0.215 5.755 6.874 1.00 94.50 96 ASP A N 1
ATOM 708 C CA . ASP A 1 96 ? -0.314 5.033 5.602 1.00 94.50 96 ASP A CA 1
ATOM 709 C C . ASP A 1 96 ? -0.609 5.998 4.444 1.00 94.50 96 ASP A C 1
ATOM 711 O O . ASP A 1 96 ? 0.042 5.935 3.398 1.00 94.50 96 ASP A O 1
ATOM 715 N N . VAL A 1 97 ? -1.524 6.953 4.646 1.00 93.38 97 VAL A N 1
ATOM 716 C CA . VAL A 1 97 ? -1.819 8.006 3.662 1.00 93.38 97 VAL A CA 1
ATOM 717 C C . VAL A 1 97 ? -0.612 8.922 3.457 1.00 93.38 97 VAL A C 1
ATOM 719 O O . VAL A 1 97 ? -0.252 9.204 2.315 1.00 93.38 97 VAL A O 1
ATOM 722 N N . ALA A 1 98 ? 0.058 9.357 4.527 1.00 91.50 98 ALA A N 1
ATOM 723 C CA . ALA A 1 98 ? 1.249 10.199 4.429 1.00 91.50 98 ALA A CA 1
ATOM 724 C C . ALA A 1 98 ? 2.376 9.498 3.655 1.00 91.50 98 ALA A C 1
ATOM 726 O O . ALA A 1 98 ? 2.998 10.109 2.785 1.00 91.50 98 ALA A O 1
ATOM 727 N N . TYR A 1 99 ? 2.601 8.207 3.916 1.00 93.38 99 TYR A N 1
ATOM 728 C CA . TYR A 1 99 ? 3.576 7.399 3.189 1.00 93.38 99 TYR A CA 1
ATOM 729 C C . TYR A 1 99 ? 3.218 7.278 1.705 1.00 93.38 99 TYR A C 1
ATOM 731 O O . TYR A 1 99 ? 4.077 7.493 0.848 1.00 93.38 99 TYR A O 1
ATOM 739 N N . GLN A 1 100 ? 1.954 6.989 1.383 1.00 91.94 100 GLN A N 1
ATOM 740 C CA . GLN A 1 100 ? 1.494 6.910 -0.005 1.00 91.94 100 GLN A CA 1
ATOM 741 C C . GLN A 1 100 ? 1.693 8.240 -0.736 1.00 91.94 100 GLN A C 1
ATOM 743 O O . GLN A 1 100 ? 2.343 8.259 -1.782 1.00 91.94 100 GLN A O 1
ATOM 748 N N . VAL A 1 101 ? 1.247 9.355 -0.148 1.00 91.00 101 VAL A N 1
ATOM 749 C CA . VAL A 1 101 ? 1.403 10.703 -0.718 1.00 91.00 101 VAL A CA 1
ATOM 750 C C . VAL A 1 101 ? 2.877 11.061 -0.911 1.00 91.00 101 VAL A C 1
ATOM 752 O O . VAL A 1 101 ? 3.252 11.558 -1.977 1.00 91.00 101 VAL A O 1
ATOM 755 N N . ALA A 1 102 ? 3.733 10.782 0.075 1.00 89.62 102 ALA A N 1
ATOM 756 C CA . ALA A 1 102 ? 5.170 11.018 -0.033 1.00 89.62 102 ALA A CA 1
ATOM 757 C C . ALA A 1 102 ? 5.796 10.164 -1.144 1.00 89.62 102 ALA A C 1
ATOM 759 O O . ALA A 1 102 ? 6.575 10.673 -1.952 1.00 89.62 102 ALA A O 1
ATOM 760 N N . SER A 1 103 ? 5.424 8.884 -1.2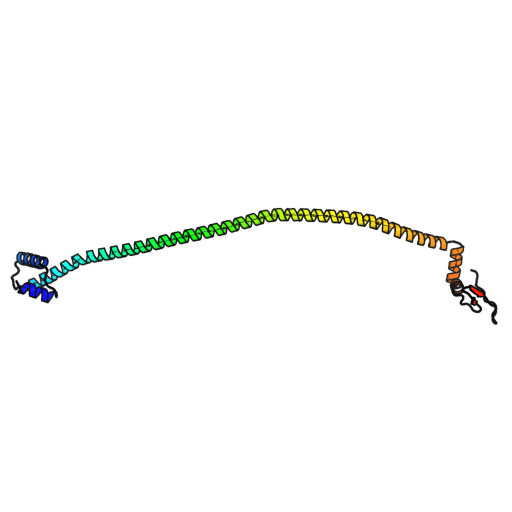32 1.00 89.81 103 SER A N 1
ATOM 761 C CA . SER A 1 103 ? 5.934 7.967 -2.252 1.00 89.81 103 SER A CA 1
ATOM 762 C C . SER A 1 103 ? 5.504 8.377 -3.662 1.00 89.81 103 SER A C 1
ATOM 764 O O . SER A 1 103 ? 6.324 8.368 -4.580 1.00 89.81 103 SER A O 1
ATOM 766 N N . ASP A 1 104 ? 4.257 8.809 -3.842 1.00 90.44 104 ASP A N 1
ATOM 767 C CA . ASP A 1 104 ? 3.736 9.228 -5.140 1.00 90.44 104 ASP A CA 1
ATOM 768 C C . ASP A 1 104 ? 4.297 10.584 -5.564 1.00 90.44 104 ASP A C 1
ATOM 770 O O . ASP A 1 104 ? 4.630 10.778 -6.736 1.00 90.44 104 ASP A O 1
ATOM 774 N N . THR A 1 105 ? 4.501 11.497 -4.613 1.00 88.50 105 THR A N 1
ATOM 775 C CA . THR A 1 105 ? 5.210 12.759 -4.862 1.00 88.50 105 THR A CA 1
ATOM 776 C C . THR A 1 105 ? 6.659 12.491 -5.267 1.00 88.50 105 THR A C 1
ATOM 778 O O . THR A 1 105 ? 7.124 13.012 -6.282 1.00 88.50 105 THR A O 1
ATOM 781 N N . ALA A 1 106 ? 7.356 11.606 -4.547 1.00 84.94 106 ALA A N 1
ATOM 782 C CA . ALA A 1 106 ? 8.727 11.225 -4.867 1.00 84.94 106 ALA A CA 1
ATOM 783 C C . ALA A 1 106 ? 8.837 10.545 -6.241 1.00 84.94 106 ALA A C 1
ATOM 785 O O . ALA A 1 106 ? 9.780 10.821 -6.979 1.00 84.94 106 ALA A O 1
ATOM 786 N N . LYS A 1 107 ? 7.880 9.686 -6.623 1.00 86.56 107 LYS A N 1
ATOM 787 C CA . LYS A 1 107 ? 7.830 9.096 -7.972 1.00 86.56 107 LYS A CA 1
ATOM 788 C C . LYS A 1 107 ? 7.670 10.173 -9.042 1.00 86.56 107 LYS A C 1
ATOM 790 O O . LYS A 1 107 ? 8.416 10.150 -10.015 1.00 86.56 107 LYS A O 1
ATOM 795 N N . LYS A 1 108 ? 6.745 11.123 -8.866 1.00 85.19 108 LYS A N 1
ATOM 796 C CA . LYS A 1 108 ? 6.517 12.209 -9.836 1.00 85.19 108 LYS A CA 1
ATOM 797 C C . LYS A 1 108 ? 7.759 13.075 -10.029 1.00 85.19 108 LYS A C 1
ATOM 799 O O . LYS A 1 108 ? 8.132 13.343 -11.168 1.00 85.19 108 LYS A O 1
ATOM 804 N N . GLU A 1 109 ? 8.421 13.462 -8.943 1.00 85.44 109 GLU A N 1
ATOM 805 C CA . GLU A 1 109 ? 9.666 14.232 -9.023 1.00 85.44 109 GLU A CA 1
ATOM 806 C C . GLU A 1 109 ? 10.792 13.426 -9.687 1.00 85.44 109 GLU A C 1
ATOM 808 O O . GLU A 1 109 ? 11.447 13.921 -10.603 1.00 85.44 109 GLU A O 1
ATOM 813 N N . LYS A 1 110 ? 10.963 12.146 -9.331 1.00 86.75 110 LYS A N 1
ATOM 814 C CA . LYS A 1 110 ? 11.958 11.270 -9.974 1.00 86.75 110 LYS A CA 1
ATOM 815 C C . LYS A 1 110 ? 11.701 11.087 -11.468 1.00 86.75 110 LYS A C 1
ATOM 817 O O . LYS A 1 110 ? 12.649 11.125 -12.245 1.00 86.75 110 LYS A O 1
ATOM 822 N N . ILE A 1 111 ? 10.445 10.915 -11.882 1.00 92.06 111 ILE A N 1
ATOM 823 C CA . ILE A 1 111 ? 10.081 10.744 -13.295 1.00 92.06 111 ILE A CA 1
ATOM 824 C C . ILE A 1 111 ? 10.479 11.976 -14.114 1.00 92.06 111 ILE A C 1
ATOM 826 O O . ILE A 1 111 ? 11.018 11.807 -15.205 1.00 92.06 111 ILE A O 1
ATOM 830 N N . LYS A 1 112 ? 10.292 13.197 -13.591 1.00 87.94 112 LYS A N 1
ATOM 831 C CA . LYS A 1 112 ? 10.719 14.428 -14.282 1.00 87.94 112 LYS A CA 1
ATOM 832 C C . LYS A 1 112 ? 12.228 14.438 -14.543 1.00 87.94 112 LYS A C 1
ATOM 834 O O . LYS A 1 112 ? 12.651 14.701 -15.667 1.00 87.94 112 LYS A O 1
ATOM 839 N N . TRP A 1 113 ? 13.034 14.104 -13.534 1.00 91.12 113 TRP A N 1
ATOM 840 C CA . TRP A 1 113 ? 14.493 14.058 -13.672 1.00 91.12 113 TRP A CA 1
ATOM 841 C C . TRP A 1 113 ? 14.966 12.925 -14.585 1.00 91.12 113 TRP A C 1
ATOM 843 O O . TRP A 1 113 ? 15.828 13.148 -15.430 1.00 91.12 113 TRP A O 1
ATOM 853 N N . ILE A 1 114 ? 14.371 11.733 -14.476 1.00 92.44 114 ILE A N 1
ATOM 854 C CA . ILE A 1 114 ? 14.681 10.600 -15.360 1.00 92.44 114 ILE A CA 1
ATOM 855 C C . ILE A 1 114 ? 14.373 10.959 -16.815 1.00 92.44 114 ILE A C 1
ATOM 857 O O . ILE A 1 114 ? 15.222 10.752 -17.678 1.00 92.44 114 ILE A O 1
ATOM 861 N N . ALA A 1 115 ? 13.196 11.529 -17.088 1.00 92.25 115 ALA A N 1
ATOM 862 C CA . ALA A 1 115 ? 12.819 11.953 -18.433 1.00 92.25 115 ALA A CA 1
ATOM 863 C C . ALA A 1 115 ? 13.806 12.988 -18.996 1.00 92.25 115 ALA A C 1
ATOM 865 O O . ALA A 1 115 ? 14.223 12.872 -20.148 1.00 92.25 115 ALA A O 1
ATOM 866 N N . GLY A 1 116 ? 14.243 13.945 -18.168 1.00 92.44 116 GLY A N 1
ATOM 867 C CA . GLY A 1 116 ? 15.285 14.905 -18.533 1.00 92.44 116 GLY A CA 1
ATOM 868 C C . GLY A 1 116 ? 16.614 14.233 -18.892 1.00 92.44 116 GLY A C 1
ATOM 869 O O . GLY A 1 116 ? 17.162 14.490 -19.963 1.00 92.44 116 GLY A O 1
ATOM 870 N N . CYS A 1 117 ? 17.108 13.322 -18.050 1.00 93.81 117 CYS A N 1
ATOM 871 C CA . CYS A 1 117 ? 18.354 12.594 -18.306 1.00 93.81 117 CYS A CA 1
ATOM 872 C C . CYS A 1 117 ? 18.286 11.750 -19.586 1.00 93.81 117 CYS A C 1
ATOM 874 O O . CYS A 1 117 ? 19.228 11.768 -20.374 1.00 93.81 117 CYS A O 1
ATOM 876 N N . VAL A 1 118 ? 17.174 11.042 -19.817 1.00 96.19 118 VAL A N 1
ATOM 877 C CA . VAL A 1 118 ? 16.974 10.225 -21.026 1.00 96.19 118 VAL A CA 1
ATOM 878 C C . VAL A 1 118 ? 16.945 11.095 -22.285 1.00 96.19 118 VAL A C 1
ATOM 880 O O . VAL A 1 118 ? 17.555 10.741 -23.289 1.00 96.19 118 VAL A O 1
ATOM 883 N N . ALA A 1 119 ? 16.286 12.254 -22.246 1.00 95.38 119 ALA A N 1
ATOM 884 C CA . ALA A 1 119 ? 16.272 13.166 -23.387 1.00 95.38 119 ALA A CA 1
ATOM 885 C C . ALA A 1 119 ? 17.686 13.667 -23.737 1.00 95.38 119 ALA A C 1
ATOM 887 O O . ALA A 1 119 ? 18.068 13.684 -24.908 1.00 95.38 119 ALA A O 1
ATOM 888 N N . VAL A 1 120 ? 18.489 14.016 -22.725 1.00 96.19 120 VAL A N 1
ATOM 889 C CA . VAL A 1 120 ? 19.876 14.467 -22.919 1.00 96.19 120 VAL A CA 1
ATOM 890 C C . VAL A 1 120 ? 20.756 13.350 -23.481 1.00 96.19 120 VAL A C 1
ATOM 892 O O . VAL A 1 120 ? 21.521 13.595 -24.412 1.00 96.19 120 VAL A O 1
ATOM 895 N N . THR A 1 121 ? 20.649 12.119 -22.973 1.00 95.25 121 THR A N 1
ATOM 896 C CA . THR A 1 121 ? 21.462 11.005 -23.487 1.00 95.25 121 THR A CA 1
ATOM 897 C C . THR A 1 121 ? 21.121 10.670 -24.934 1.00 95.25 121 THR A C 1
ATOM 899 O O . THR A 1 121 ? 22.037 10.490 -25.736 1.00 95.25 121 THR A O 1
ATOM 902 N N . VAL A 1 122 ? 19.837 10.658 -25.305 1.00 96.81 122 VAL A N 1
ATOM 903 C CA . VAL A 1 122 ? 19.406 10.449 -26.698 1.00 96.81 122 VAL A CA 1
ATOM 904 C C . VAL A 1 122 ? 19.962 11.541 -27.613 1.00 96.81 122 VAL A C 1
ATOM 906 O O . VAL A 1 122 ? 20.506 11.231 -28.675 1.00 96.81 122 VAL A O 1
ATOM 909 N N . LEU A 1 123 ? 19.903 12.808 -27.191 1.00 96.44 123 LEU A N 1
ATOM 910 C CA . LEU A 1 123 ? 20.485 13.917 -27.950 1.00 96.44 123 LEU A CA 1
ATOM 911 C C . LEU A 1 123 ? 21.998 13.752 -28.129 1.00 96.44 123 LEU A C 1
ATOM 913 O O . LEU A 1 123 ? 22.487 13.828 -29.256 1.00 96.44 123 LEU A O 1
ATOM 917 N N . CYS A 1 124 ? 22.739 13.442 -27.066 1.00 95.56 124 CYS A N 1
ATOM 918 C CA . CYS A 1 124 ? 24.181 13.208 -27.155 1.00 95.56 124 CYS A CA 1
ATOM 919 C C . CYS A 1 124 ? 24.529 12.048 -28.101 1.00 95.56 124 CYS A C 1
ATOM 921 O O . CYS A 1 124 ? 25.404 12.194 -28.955 1.00 95.56 124 CYS A O 1
ATOM 923 N N . ILE A 1 125 ? 23.829 10.914 -27.995 1.00 96.00 125 ILE A N 1
ATOM 924 C CA . ILE A 1 125 ? 24.069 9.743 -28.850 1.00 96.00 125 ILE A CA 1
ATOM 925 C C . ILE A 1 125 ? 23.749 10.067 -30.314 1.00 96.00 125 ILE A C 1
ATOM 927 O O . ILE A 1 125 ? 24.536 9.738 -31.202 1.00 96.00 125 ILE A O 1
ATOM 931 N N . SER A 1 126 ? 22.639 10.758 -30.588 1.00 93.56 126 SER A N 1
ATOM 932 C CA . SER A 1 126 ? 22.287 11.182 -31.951 1.00 93.56 126 SER A CA 1
ATOM 933 C C . SER A 1 126 ? 23.327 12.138 -32.559 1.00 93.56 126 SER A C 1
ATOM 935 O O . SER A 1 126 ? 23.725 11.975 -33.710 1.00 93.56 126 SER A O 1
ATOM 937 N N . GLY A 1 127 ? 23.855 13.085 -31.775 1.00 93.75 127 GLY A N 1
ATOM 938 C CA . GLY A 1 127 ? 24.896 14.007 -32.234 1.00 93.75 127 GLY A CA 1
ATOM 939 C C . GLY A 1 127 ? 26.219 13.301 -32.533 1.00 93.75 127 GLY A C 1
ATOM 940 O O . GLY A 1 127 ? 26.851 13.563 -33.559 1.00 93.75 127 GLY A O 1
ATOM 941 N N . LEU A 1 128 ? 26.620 12.367 -31.666 1.00 94.88 128 LEU A N 1
ATOM 942 C CA . LEU A 1 128 ? 27.822 11.556 -31.864 1.00 94.88 128 LEU A CA 1
ATOM 943 C C . LEU A 1 128 ? 27.693 10.650 -33.089 1.00 94.88 128 LEU A C 1
ATOM 945 O O . LEU A 1 128 ? 28.601 10.612 -33.915 1.00 94.88 128 LEU A O 1
ATOM 949 N N . THR A 1 129 ? 26.563 9.961 -33.243 1.00 94.00 129 THR A N 1
ATOM 950 C CA . THR A 1 129 ? 26.317 9.089 -34.403 1.00 94.00 129 THR A CA 1
ATOM 951 C C . THR A 1 129 ? 26.307 9.874 -35.712 1.00 94.00 129 THR A C 1
ATOM 953 O O . THR A 1 129 ? 26.943 9.438 -36.669 1.00 94.00 129 THR A O 1
ATOM 956 N N . TRP A 1 130 ? 25.702 11.066 -35.751 1.00 93.56 130 TRP A N 1
ATOM 957 C CA . TRP A 1 130 ? 25.754 11.943 -36.925 1.00 93.56 130 TRP A CA 1
ATOM 958 C C . TRP A 1 130 ? 27.186 12.359 -37.280 1.00 93.56 130 TRP A C 1
ATOM 960 O O . TRP A 1 130 ? 27.604 12.258 -38.434 1.00 93.56 130 TRP A O 1
ATOM 970 N N . LYS A 1 131 ? 27.970 12.796 -36.285 1.00 92.19 131 LYS A N 1
ATOM 971 C CA . LYS A 1 131 ? 29.381 13.167 -36.476 1.00 92.19 131 LYS A CA 1
ATOM 972 C C . LYS A 1 131 ? 30.199 11.997 -37.015 1.00 92.19 131 LYS A C 1
ATOM 974 O O . LYS A 1 131 ? 30.880 12.156 -38.025 1.00 92.19 131 LYS A O 1
ATOM 979 N N . VAL A 1 132 ? 30.096 10.827 -36.387 1.00 93.31 132 VAL A N 1
ATOM 980 C CA . VAL A 1 132 ? 30.803 9.617 -36.828 1.00 93.31 132 VAL A CA 1
ATOM 981 C C . VAL A 1 132 ? 30.398 9.240 -38.251 1.00 93.31 132 VAL A C 1
ATOM 983 O O . VAL A 1 132 ? 31.270 8.988 -39.077 1.00 93.31 132 VAL A O 1
ATOM 986 N N . HIS A 1 133 ? 29.101 9.269 -38.568 1.00 93.00 133 HIS A N 1
ATOM 987 C CA . HIS A 1 133 ? 28.612 8.969 -39.910 1.00 93.00 133 HIS A CA 1
ATOM 988 C C . HIS A 1 133 ? 29.160 9.945 -40.957 1.00 93.00 133 HIS A C 1
ATOM 990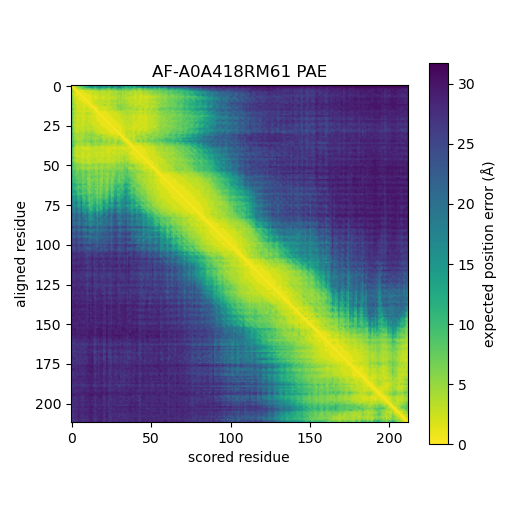 O O . HIS A 1 133 ? 29.629 9.505 -42.001 1.00 93.00 133 HIS A O 1
ATOM 996 N N . SER A 1 134 ? 29.167 11.251 -40.669 1.00 89.75 134 SER A N 1
ATOM 997 C CA . SER A 1 134 ? 29.692 12.262 -41.599 1.00 89.75 134 SER A CA 1
ATOM 998 C C . SER A 1 134 ? 31.179 12.062 -41.915 1.00 89.75 134 SER A C 1
ATOM 1000 O O . SER A 1 134 ? 31.556 12.044 -43.084 1.00 89.75 134 SER A O 1
ATOM 1002 N N . ILE A 1 135 ? 32.008 11.813 -40.893 1.00 90.06 135 ILE A N 1
ATOM 1003 C CA . ILE A 1 135 ? 33.452 11.577 -41.057 1.00 90.06 135 ILE A CA 1
ATOM 1004 C C . ILE A 1 135 ? 33.702 10.267 -41.813 1.00 90.06 135 ILE A C 1
ATOM 1006 O O . ILE A 1 135 ? 34.545 10.209 -42.710 1.00 90.06 135 ILE A O 1
ATOM 1010 N N . ALA A 1 136 ? 32.963 9.211 -41.472 1.00 88.44 136 ALA A N 1
ATOM 1011 C CA . ALA A 1 136 ? 33.069 7.919 -42.141 1.00 88.44 136 ALA A CA 1
ATOM 1012 C C . ALA A 1 136 ? 32.638 8.001 -43.613 1.00 88.44 136 ALA A C 1
ATOM 1014 O O . ALA A 1 136 ? 33.295 7.426 -44.475 1.00 88.44 136 ALA A O 1
ATOM 1015 N N . HIS A 1 137 ? 31.568 8.736 -43.915 1.00 89.50 137 HIS A N 1
ATOM 1016 C CA . HIS A 1 137 ? 31.088 8.913 -45.282 1.00 89.50 137 HIS A CA 1
ATOM 1017 C C . HIS A 1 137 ? 32.099 9.684 -46.137 1.00 89.50 137 HIS A C 1
ATOM 1019 O O . HIS A 1 137 ? 32.401 9.270 -47.251 1.00 89.50 137 HIS A O 1
ATOM 1025 N N . GLU A 1 138 ? 32.652 10.781 -45.618 1.00 87.19 138 GLU A N 1
ATOM 1026 C CA . GLU A 1 138 ? 33.641 11.586 -46.337 1.00 87.19 138 GLU A CA 1
ATOM 1027 C C . GLU A 1 138 ? 34.938 10.800 -46.583 1.00 87.19 138 GLU A C 1
ATOM 1029 O O . GLU A 1 138 ? 35.389 10.678 -47.722 1.00 87.19 138 GLU A O 1
ATOM 1034 N N . SER A 1 139 ? 35.498 10.186 -45.537 1.00 85.00 139 SER A N 1
ATOM 1035 C CA . SER A 1 139 ? 36.705 9.356 -45.661 1.00 85.00 139 SER A CA 1
ATOM 1036 C C . SER A 1 139 ? 36.495 8.145 -46.577 1.00 85.00 139 SER A C 1
ATOM 1038 O O . SER A 1 139 ? 37.343 7.859 -47.423 1.00 85.00 139 SER A O 1
ATOM 1040 N N . GLY A 1 140 ? 35.346 7.474 -46.466 1.00 88.25 140 GLY A N 1
ATOM 1041 C CA . GLY A 1 140 ? 34.967 6.358 -47.328 1.00 88.25 140 GLY A CA 1
ATOM 1042 C C . GLY A 1 140 ? 34.795 6.773 -48.788 1.00 88.25 140 GLY A C 1
ATOM 1043 O O . GLY A 1 140 ? 35.256 6.058 -49.676 1.00 88.25 140 GLY A O 1
ATOM 1044 N N . TYR A 1 141 ? 34.201 7.941 -49.045 1.00 88.69 141 TYR A N 1
ATOM 1045 C CA . TYR A 1 141 ? 34.054 8.477 -50.395 1.00 88.69 141 TYR A CA 1
ATOM 1046 C C . TYR A 1 141 ? 35.412 8.778 -51.029 1.00 88.69 141 TYR A C 1
ATOM 1048 O O . TYR A 1 141 ? 35.666 8.324 -52.141 1.00 88.69 141 TYR A O 1
ATOM 1056 N N . TYR A 1 142 ? 36.315 9.475 -50.330 1.00 85.31 142 TYR A N 1
ATOM 1057 C CA . TYR A 1 142 ? 37.646 9.779 -50.870 1.00 85.31 142 TYR A CA 1
ATOM 1058 C C . TYR A 1 142 ? 38.474 8.519 -51.131 1.00 85.31 142 TYR A C 1
ATOM 1060 O O . TYR A 1 142 ? 39.079 8.389 -52.196 1.00 85.31 142 TYR A O 1
ATOM 1068 N N . TYR A 1 143 ? 38.473 7.574 -50.189 1.00 84.44 143 TYR A N 1
ATOM 1069 C CA . TYR A 1 143 ? 39.211 6.322 -50.339 1.00 84.44 143 TYR A CA 1
ATOM 1070 C C . TYR A 1 143 ? 38.636 5.454 -51.469 1.00 84.44 143 TYR A C 1
ATOM 1072 O O . TYR A 1 143 ? 39.376 4.952 -52.316 1.00 84.44 143 TYR A O 1
ATOM 1080 N N . GLY A 1 144 ? 37.307 5.332 -51.532 1.00 84.62 144 GLY A N 1
ATOM 1081 C CA . GLY A 1 144 ? 36.612 4.595 -52.584 1.00 84.62 144 GLY A CA 1
ATOM 1082 C C . GLY A 1 144 ? 36.778 5.230 -53.965 1.00 84.62 144 GLY A C 1
ATOM 1083 O O . GLY A 1 144 ? 37.018 4.516 -54.938 1.00 84.62 144 GLY A O 1
ATOM 1084 N N . TYR A 1 145 ? 36.714 6.561 -54.055 1.00 85.19 145 TYR A N 1
ATOM 1085 C CA . TYR A 1 145 ? 36.925 7.294 -55.302 1.00 85.19 145 TYR A CA 1
ATOM 1086 C C . TYR A 1 145 ? 38.351 7.109 -55.824 1.00 85.19 145 TYR A C 1
ATOM 1088 O O . TYR A 1 145 ? 38.525 6.829 -57.005 1.00 85.19 145 TYR A O 1
ATOM 1096 N N . GLY A 1 146 ? 39.364 7.200 -54.954 1.00 86.19 146 GLY A N 1
ATOM 1097 C CA . GLY A 1 146 ? 40.762 6.975 -55.328 1.00 86.19 146 GLY A CA 1
ATOM 1098 C C . GLY A 1 146 ? 41.000 5.569 -55.884 1.00 86.19 146 GLY A C 1
ATOM 1099 O O . GLY A 1 146 ? 41.466 5.430 -57.013 1.00 86.19 146 GLY A O 1
ATOM 1100 N N . LEU A 1 147 ? 40.593 4.535 -55.138 1.00 84.62 147 LEU A N 1
ATOM 1101 C CA . LEU A 1 147 ? 40.723 3.138 -55.574 1.00 84.62 147 LEU A CA 1
ATOM 1102 C C . LEU A 1 147 ? 39.940 2.843 -56.860 1.00 84.62 147 LEU A C 1
ATOM 1104 O O . LEU A 1 147 ? 40.405 2.094 -57.719 1.00 84.62 147 LEU A O 1
ATOM 1108 N N . GLY A 1 148 ? 38.738 3.407 -56.990 1.00 83.19 148 GLY A N 1
ATOM 1109 C CA . GLY A 1 148 ? 37.911 3.248 -58.183 1.00 83.19 148 GLY A CA 1
ATOM 1110 C C . GLY A 1 148 ? 38.520 3.936 -59.403 1.00 83.19 148 GLY A C 1
ATOM 1111 O O . GLY A 1 148 ? 38.545 3.354 -60.485 1.00 83.19 148 GLY A O 1
ATOM 1112 N N . TYR A 1 149 ? 39.046 5.149 -59.230 1.00 84.44 149 TYR A N 1
ATOM 1113 C CA . TYR A 1 149 ? 39.689 5.906 -60.300 1.00 84.44 149 TYR A CA 1
ATOM 1114 C C . TYR A 1 149 ? 40.973 5.224 -60.778 1.00 84.44 149 TYR A C 1
ATOM 1116 O O . TYR A 1 149 ? 41.171 5.099 -61.981 1.00 84.44 149 TYR A O 1
ATOM 1124 N N . GLU A 1 150 ? 41.807 4.730 -59.860 1.00 86.12 150 GLU A N 1
ATOM 1125 C CA . GLU A 1 150 ? 43.036 4.000 -60.189 1.00 86.12 150 GLU A CA 1
ATOM 1126 C C . GLU A 1 150 ? 42.741 2.749 -61.029 1.00 86.12 150 GLU A C 1
ATOM 1128 O O . GLU A 1 150 ? 43.294 2.598 -62.119 1.00 86.12 150 GLU A O 1
ATOM 1133 N N . LYS A 1 151 ? 41.784 1.915 -60.595 1.00 85.56 151 LYS A N 1
ATOM 1134 C CA . LYS A 1 151 ? 41.342 0.741 -61.367 1.00 85.56 151 LYS A CA 1
ATOM 1135 C C . LYS A 1 151 ? 40.766 1.122 -62.731 1.00 85.56 151 LYS A C 1
ATOM 1137 O O . LYS A 1 151 ? 41.088 0.492 -63.731 1.00 85.56 151 LYS A O 1
ATOM 1142 N N . ALA A 1 152 ? 39.943 2.168 -62.793 1.00 83.25 152 ALA A N 1
ATOM 1143 C CA . ALA A 1 152 ? 39.347 2.612 -64.050 1.00 83.25 152 ALA A CA 1
ATOM 1144 C C . ALA A 1 152 ? 40.385 3.187 -65.030 1.00 83.25 152 ALA A C 1
ATOM 1146 O O . ALA A 1 152 ? 40.218 3.060 -66.243 1.00 83.25 152 ALA A O 1
ATOM 1147 N N . VAL A 1 153 ? 41.440 3.845 -64.537 1.00 82.56 153 VAL A N 1
ATOM 1148 C CA . VAL A 1 153 ? 42.552 4.325 -65.370 1.00 82.56 153 VAL A CA 1
ATOM 1149 C C . VAL A 1 153 ? 43.360 3.151 -65.910 1.00 82.56 153 VAL A C 1
ATOM 1151 O O . VAL A 1 153 ? 43.668 3.160 -67.100 1.00 82.56 153 VAL A O 1
ATOM 1154 N N . ASP A 1 154 ? 43.646 2.143 -65.084 1.00 83.44 154 ASP A N 1
ATOM 1155 C CA . ASP A 1 154 ? 44.352 0.929 -65.507 1.00 83.44 154 ASP A CA 1
ATOM 1156 C C . ASP A 1 154 ? 43.576 0.174 -66.599 1.00 83.44 154 ASP A C 1
ATOM 1158 O O . ASP A 1 154 ? 44.101 -0.074 -67.685 1.00 83.44 154 ASP A O 1
ATOM 1162 N N . GLU A 1 155 ? 42.275 -0.061 -66.392 1.00 84.25 155 GLU A N 1
ATOM 1163 C CA . GLU A 1 155 ? 41.408 -0.689 -67.397 1.00 84.25 155 GLU A CA 1
ATOM 1164 C C . GLU A 1 155 ? 41.334 0.126 -68.696 1.00 84.25 155 GLU A C 1
ATOM 1166 O O . GLU A 1 155 ? 41.416 -0.430 -69.795 1.00 84.25 155 GLU A O 1
ATOM 1171 N N . LYS A 1 156 ? 41.216 1.458 -68.601 1.00 85.81 156 LYS A N 1
ATOM 1172 C CA . LYS A 1 156 ? 41.233 2.341 -69.778 1.00 85.81 156 LYS A CA 1
ATOM 1173 C C . LYS A 1 156 ? 42.573 2.300 -70.499 1.00 85.81 156 LYS A C 1
ATOM 1175 O O . LYS A 1 156 ? 42.580 2.302 -71.727 1.00 85.81 156 LYS A O 1
ATOM 1180 N N . ALA A 1 157 ? 43.689 2.274 -69.777 1.00 85.25 157 ALA A N 1
ATOM 1181 C CA . ALA A 1 157 ? 45.020 2.184 -70.362 1.00 85.25 157 ALA A CA 1
ATOM 1182 C C . ALA A 1 157 ? 45.220 0.836 -71.071 1.00 85.25 157 ALA A C 1
ATOM 1184 O O . ALA A 1 157 ? 45.681 0.813 -72.214 1.00 85.25 157 ALA A O 1
ATOM 1185 N N . ALA A 1 158 ? 44.783 -0.267 -70.458 1.00 86.19 158 ALA A N 1
ATOM 1186 C CA . ALA A 1 158 ? 44.791 -1.595 -71.067 1.00 86.19 158 ALA A CA 1
ATOM 1187 C C . ALA A 1 158 ? 43.911 -1.656 -72.331 1.00 86.19 158 ALA A C 1
ATOM 1189 O O . ALA A 1 158 ? 44.342 -2.159 -73.373 1.00 86.19 158 ALA A O 1
ATOM 1190 N N . ALA A 1 159 ? 42.705 -1.079 -72.283 1.00 85.25 159 ALA A N 1
ATOM 1191 C CA . ALA A 1 159 ? 41.804 -0.984 -73.431 1.00 85.25 159 ALA A CA 1
ATOM 1192 C C . ALA A 1 159 ? 42.334 -0.047 -74.534 1.00 85.25 159 ALA A C 1
ATOM 1194 O O . ALA A 1 159 ? 42.137 -0.294 -75.723 1.00 85.25 159 ALA A O 1
ATOM 1195 N N . ALA A 1 160 ? 43.023 1.036 -74.176 1.00 87.38 160 ALA A N 1
ATOM 1196 C CA . ALA A 1 160 ? 43.663 1.921 -75.144 1.00 87.38 160 ALA A CA 1
ATOM 1197 C C . ALA A 1 160 ? 44.848 1.223 -75.827 1.00 87.38 160 ALA A C 1
ATOM 1199 O O . ALA A 1 160 ? 44.975 1.284 -77.052 1.00 87.38 160 ALA A O 1
ATOM 1200 N N . TRP A 1 161 ? 45.677 0.503 -75.062 1.00 89.88 161 TRP A N 1
ATOM 1201 C CA . TRP A 1 161 ? 46.791 -0.276 -75.596 1.00 89.88 161 TRP A CA 1
ATOM 1202 C C . TRP A 1 161 ? 46.319 -1.366 -76.562 1.00 89.88 161 TRP A C 1
ATOM 1204 O O . TRP A 1 161 ? 46.873 -1.487 -77.657 1.00 89.88 161 TRP A O 1
ATOM 1214 N N . SER A 1 162 ? 45.263 -2.112 -76.222 1.00 88.25 162 SER A N 1
ATOM 1215 C CA . SER A 1 162 ? 44.736 -3.179 -77.087 1.00 88.25 162 SER A CA 1
ATOM 1216 C C . SER A 1 162 ? 44.249 -2.662 -78.450 1.00 88.25 162 SER A C 1
ATOM 1218 O O . SER A 1 162 ? 44.279 -3.396 -79.438 1.00 88.25 162 SER A O 1
ATOM 1220 N N . ASN A 1 163 ? 43.886 -1.378 -78.542 1.00 89.12 163 ASN A N 1
ATOM 1221 C CA . ASN A 1 163 ? 43.475 -0.721 -79.784 1.00 89.12 163 ASN A CA 1
ATOM 1222 C C . ASN A 1 163 ? 44.635 -0.251 -80.684 1.00 89.12 163 ASN A C 1
ATOM 1224 O O . ASN A 1 163 ? 44.397 0.077 -81.855 1.00 89.12 163 ASN A O 1
ATOM 1228 N N . THR A 1 164 ? 45.873 -0.231 -80.180 1.00 91.56 164 THR A N 1
ATOM 1229 C CA . THR A 1 164 ? 47.072 0.100 -80.972 1.00 91.56 164 THR A CA 1
ATOM 1230 C C . THR A 1 164 ? 47.363 -0.965 -82.036 1.00 91.56 164 THR A C 1
ATOM 1232 O O . THR A 1 164 ? 46.825 -2.073 -81.996 1.00 91.56 164 THR A O 1
ATOM 1235 N N . ALA A 1 165 ? 48.228 -0.660 -83.010 1.00 90.38 165 ALA A N 1
ATOM 1236 C CA . ALA A 1 165 ? 48.626 -1.634 -84.032 1.00 90.38 165 ALA A CA 1
ATOM 1237 C C . ALA A 1 165 ? 49.302 -2.874 -83.413 1.00 90.38 165 ALA A C 1
ATOM 1239 O O . ALA A 1 165 ? 49.000 -4.004 -83.794 1.00 90.38 165 ALA A O 1
ATOM 1240 N N . GLN A 1 166 ? 50.160 -2.660 -82.414 1.00 89.62 166 GLN A N 1
ATOM 1241 C CA . GLN A 1 166 ? 50.849 -3.703 -81.660 1.00 89.62 166 GLN A CA 1
ATOM 1242 C C . GLN A 1 166 ? 49.863 -4.524 -80.821 1.00 89.62 166 GLN A C 1
ATOM 1244 O O . GLN A 1 166 ? 49.914 -5.751 -80.857 1.00 89.62 166 GLN A O 1
ATOM 1249 N N . GLY A 1 167 ? 48.926 -3.866 -80.131 1.00 90.56 167 GLY A N 1
ATOM 1250 C CA . GLY A 1 167 ? 47.877 -4.536 -79.358 1.00 90.56 167 GLY A CA 1
ATOM 1251 C C . GLY A 1 167 ? 46.981 -5.419 -80.230 1.00 90.56 167 GLY A C 1
ATOM 1252 O O . GLY A 1 167 ? 46.748 -6.582 -79.907 1.00 90.56 167 GLY A O 1
ATOM 1253 N N . LYS A 1 168 ? 46.563 -4.924 -81.401 1.00 91.12 168 LYS A N 1
ATOM 1254 C CA . LYS A 1 168 ? 45.786 -5.704 -82.380 1.00 91.12 168 LYS A CA 1
ATOM 1255 C C . LYS A 1 168 ? 46.567 -6.894 -82.937 1.00 91.12 168 LYS A C 1
ATOM 1257 O O . LYS A 1 168 ? 45.983 -7.958 -83.133 1.00 91.12 168 LYS A O 1
ATOM 1262 N N . ALA A 1 169 ? 47.868 -6.738 -83.189 1.00 90.00 169 ALA A N 1
ATOM 1263 C CA . ALA A 1 169 ? 48.727 -7.840 -83.621 1.00 90.00 169 ALA A CA 1
ATOM 1264 C C . ALA A 1 169 ? 48.884 -8.904 -82.521 1.00 90.00 169 ALA A C 1
ATOM 1266 O O . ALA A 1 169 ? 48.732 -10.094 -82.796 1.00 90.00 169 ALA A O 1
ATOM 1267 N N . ALA A 1 170 ? 49.103 -8.483 -81.272 1.00 89.31 170 ALA A N 1
ATOM 1268 C CA . ALA A 1 170 ? 49.161 -9.373 -80.114 1.00 89.31 170 ALA A CA 1
ATOM 1269 C C . ALA A 1 170 ? 47.831 -10.116 -79.892 1.00 89.31 170 ALA A C 1
ATOM 1271 O O . ALA A 1 170 ? 47.832 -11.325 -79.671 1.00 89.31 170 ALA A O 1
ATOM 1272 N N . TYR A 1 171 ? 46.693 -9.427 -80.033 1.00 89.31 171 TYR A N 1
ATOM 1273 C CA . TYR A 1 171 ? 45.367 -10.043 -79.957 1.00 89.31 171 TYR A CA 1
ATOM 1274 C C . TYR A 1 171 ? 45.156 -11.088 -81.059 1.00 89.31 171 TYR A C 1
ATOM 1276 O O . TYR A 1 171 ? 44.717 -12.199 -80.772 1.00 89.31 171 TYR A O 1
ATOM 1284 N N . LYS A 1 172 ? 45.535 -10.785 -82.309 1.00 89.75 172 LYS A N 1
ATOM 1285 C CA . LYS A 1 172 ? 45.481 -11.763 -83.408 1.00 89.75 172 LYS A CA 1
ATOM 1286 C C . LYS A 1 172 ? 46.313 -13.008 -83.097 1.00 89.75 172 LYS A C 1
ATOM 1288 O O . LYS A 1 172 ? 45.783 -14.111 -83.192 1.00 89.75 172 LYS A O 1
ATOM 1293 N N . LEU A 1 173 ? 47.561 -12.832 -82.656 1.00 89.94 173 LEU A N 1
ATOM 1294 C CA . LEU A 1 173 ? 48.434 -13.936 -82.238 1.00 89.94 173 LEU A CA 1
ATOM 1295 C C . LEU A 1 173 ? 47.819 -14.780 -81.112 1.00 89.94 173 LEU A C 1
ATOM 1297 O O . LEU A 1 173 ? 47.947 -16.006 -81.127 1.00 89.94 173 LEU A O 1
ATOM 1301 N N . ALA A 1 174 ? 47.144 -14.144 -80.149 1.00 89.12 174 ALA A N 1
ATOM 1302 C CA . ALA A 1 174 ? 46.426 -14.837 -79.083 1.00 89.12 174 ALA A CA 1
ATOM 1303 C C . ALA A 1 174 ? 45.256 -15.665 -79.633 1.00 89.12 174 ALA A C 1
ATOM 1305 O O . ALA A 1 174 ? 45.139 -16.846 -79.316 1.00 89.12 174 ALA A O 1
ATOM 1306 N N . THR A 1 175 ? 44.431 -15.089 -80.514 1.00 88.50 175 THR A N 1
ATOM 1307 C CA . THR A 1 175 ? 43.268 -15.787 -81.095 1.00 88.50 175 THR A CA 1
ATOM 1308 C C . THR A 1 175 ? 43.641 -16.963 -81.997 1.00 88.50 175 THR A C 1
ATOM 1310 O O . THR A 1 175 ? 42.863 -17.904 -82.121 1.00 88.50 175 THR A O 1
ATOM 1313 N N . THR A 1 176 ? 44.826 -16.944 -82.612 1.00 87.19 176 THR A N 1
ATOM 1314 C CA . THR A 1 176 ? 45.319 -18.039 -83.460 1.00 87.19 176 THR A CA 1
ATOM 1315 C C . THR A 1 176 ? 46.106 -19.103 -82.686 1.00 87.19 176 THR A C 1
ATOM 1317 O O . THR A 1 176 ? 46.611 -20.035 -83.304 1.00 87.19 176 THR A O 1
ATOM 1320 N N . GLY A 1 177 ? 46.256 -18.970 -81.361 1.00 86.31 177 GLY A N 1
ATOM 1321 C CA . GLY A 1 177 ? 47.047 -19.884 -80.520 1.00 86.31 177 GLY A CA 1
ATOM 1322 C C . GLY A 1 177 ? 48.568 -19.777 -80.709 1.00 86.31 177 GLY A C 1
ATOM 1323 O O . GLY A 1 177 ? 49.331 -20.532 -80.106 1.00 86.31 177 GLY A O 1
ATOM 1324 N N . GLU A 1 178 ? 49.033 -18.828 -81.526 1.00 88.06 178 GLU A N 1
ATOM 1325 C CA . GLU A 1 178 ? 50.459 -18.594 -81.792 1.00 88.06 178 GLU A CA 1
ATOM 1326 C C . GLU A 1 178 ? 51.149 -17.982 -80.571 1.00 88.06 178 GLU A C 1
ATOM 1328 O O . GLU A 1 178 ? 52.258 -18.381 -80.222 1.00 88.06 178 GLU A O 1
ATOM 1333 N N . LEU A 1 179 ? 50.474 -17.049 -79.889 1.00 88.75 179 LEU A N 1
ATOM 1334 C CA . LEU A 1 179 ? 50.995 -16.431 -78.669 1.00 88.75 179 LEU A CA 1
ATOM 1335 C C . LEU A 1 179 ? 51.166 -17.461 -77.549 1.00 88.75 179 LEU A C 1
ATOM 1337 O O . LEU A 1 179 ? 52.196 -17.474 -76.887 1.00 88.75 179 LEU A O 1
ATOM 1341 N N . ASP A 1 180 ? 50.182 -18.344 -77.370 1.00 88.44 180 ASP A N 1
ATOM 1342 C CA . ASP A 1 180 ? 50.245 -19.422 -76.380 1.00 88.44 180 ASP A CA 1
ATOM 1343 C C . ASP A 1 180 ? 51.406 -20.383 -76.672 1.00 88.44 180 ASP A C 1
ATOM 1345 O O . ASP A 1 180 ? 52.175 -20.732 -75.776 1.00 88.44 180 ASP A O 1
ATOM 1349 N N . SER A 1 181 ? 51.597 -20.720 -77.952 1.00 87.06 181 SER A N 1
ATOM 1350 C CA . SER A 1 181 ? 52.724 -21.544 -78.390 1.00 87.06 181 SER A CA 1
ATOM 1351 C C . SER A 1 181 ? 54.079 -20.902 -78.073 1.00 87.06 181 SER A C 1
ATOM 1353 O O . SER A 1 181 ? 54.998 -21.596 -77.643 1.00 87.06 181 SER A O 1
ATOM 1355 N N . LEU A 1 182 ? 54.204 -19.583 -78.278 1.00 86.88 182 LEU A N 1
ATOM 1356 C CA . LEU A 1 182 ? 55.399 -18.790 -77.959 1.00 86.88 182 LEU A CA 1
ATOM 1357 C C . LEU A 1 182 ? 55.669 -18.711 -76.456 1.00 86.88 182 LEU A C 1
ATOM 1359 O O . LEU A 1 182 ? 56.814 -18.874 -76.046 1.00 86.88 182 LEU A O 1
ATOM 1363 N N . LEU A 1 183 ? 54.633 -18.501 -75.641 1.00 89.06 183 LEU A N 1
ATOM 1364 C CA . LEU A 1 183 ? 54.767 -18.411 -74.185 1.00 89.06 183 LEU A CA 1
ATOM 1365 C C . LEU A 1 183 ? 55.168 -19.748 -73.553 1.00 89.06 183 LEU A C 1
ATOM 1367 O O . LEU A 1 183 ? 55.991 -19.771 -72.641 1.00 89.06 183 LEU A O 1
ATOM 1371 N N . HIS A 1 184 ? 54.615 -20.857 -74.047 1.00 89.38 184 HIS A N 1
ATOM 1372 C CA . HIS A 1 184 ? 54.855 -22.189 -73.485 1.00 89.38 184 HIS A CA 1
ATOM 1373 C C . HIS A 1 184 ? 55.943 -22.989 -74.210 1.00 89.38 184 HIS A C 1
ATOM 1375 O O . HIS A 1 184 ? 56.289 -24.083 -73.771 1.00 89.38 184 HIS A O 1
ATOM 1381 N N . CYS A 1 185 ? 56.487 -22.465 -75.310 1.00 88.94 185 CYS A N 1
ATOM 1382 C CA . CYS A 1 185 ? 57.499 -23.119 -76.136 1.00 88.94 185 CYS A CA 1
ATOM 1383 C C . CYS A 1 185 ? 57.119 -24.555 -76.568 1.00 88.94 185 CYS A C 1
ATOM 1385 O O . CYS A 1 185 ? 57.944 -25.466 -76.561 1.00 88.94 185 CYS A O 1
ATOM 1387 N N . ASN A 1 186 ? 55.847 -24.793 -76.894 1.00 86.62 186 ASN A N 1
ATOM 1388 C CA . ASN A 1 186 ? 55.273 -26.147 -76.940 1.00 86.62 186 ASN A CA 1
ATOM 1389 C C . ASN A 1 186 ? 55.145 -26.755 -78.351 1.00 86.62 186 ASN A C 1
ATOM 1391 O O . ASN A 1 186 ? 54.462 -27.765 -78.532 1.00 86.62 186 ASN A O 1
ATOM 1395 N N . ARG A 1 187 ? 55.781 -26.160 -79.366 1.00 85.62 187 ARG A N 1
ATOM 1396 C CA . ARG A 1 187 ? 55.725 -26.664 -80.747 1.00 85.62 187 ARG A CA 1
ATOM 1397 C C . ARG A 1 187 ? 56.789 -27.707 -81.038 1.00 85.62 187 ARG A C 1
ATOM 1399 O O . ARG A 1 187 ? 57.846 -27.755 -80.417 1.00 85.62 187 ARG A O 1
ATOM 1406 N N . ALA A 1 188 ? 56.518 -28.529 -82.048 1.00 84.94 188 ALA A N 1
ATOM 1407 C CA . ALA A 1 188 ? 57.480 -29.502 -82.546 1.00 84.94 188 ALA A CA 1
ATOM 1408 C C . ALA A 1 188 ? 58.800 -28.810 -82.927 1.00 84.94 188 ALA A C 1
ATOM 1410 O O . ALA A 1 188 ? 58.803 -27.817 -83.646 1.00 84.94 188 ALA A O 1
ATOM 1411 N N . GLY A 1 189 ? 59.925 -29.324 -82.429 1.00 83.31 189 GLY A N 1
ATOM 1412 C CA . GLY A 1 189 ? 61.248 -28.736 -82.663 1.00 83.31 189 GLY A CA 1
ATOM 1413 C C . GLY A 1 189 ? 61.602 -27.548 -81.777 1.00 83.31 189 GLY A C 1
ATOM 1414 O O . GLY A 1 189 ? 62.692 -27.007 -81.929 1.00 83.31 189 GLY A O 1
ATOM 1415 N N . TRP A 1 190 ? 60.723 -27.139 -80.865 1.00 90.19 190 TRP A N 1
ATOM 1416 C CA . TRP A 1 190 ? 61.019 -26.088 -79.902 1.00 90.19 190 TRP A CA 1
ATOM 1417 C C . TRP A 1 190 ? 61.489 -26.719 -78.591 1.00 90.19 190 TRP A C 1
ATOM 1419 O O . TRP A 1 190 ? 60.946 -27.732 -78.148 1.00 90.19 190 TRP A O 1
ATOM 1429 N N . SER A 1 191 ? 62.531 -26.153 -77.990 1.00 86.75 191 SER A N 1
ATOM 1430 C CA . SER A 1 191 ? 63.089 -26.628 -76.724 1.00 86.75 191 SER A CA 1
ATOM 1431 C C . SER A 1 191 ? 63.459 -25.457 -75.829 1.00 86.75 191 SER A C 1
ATOM 1433 O O . SER A 1 191 ? 63.968 -24.438 -76.292 1.00 86.75 191 SER A O 1
ATOM 1435 N N . VAL A 1 192 ? 63.203 -25.602 -74.530 1.00 88.88 192 VAL A N 1
ATOM 1436 C CA . VAL A 1 192 ? 63.588 -24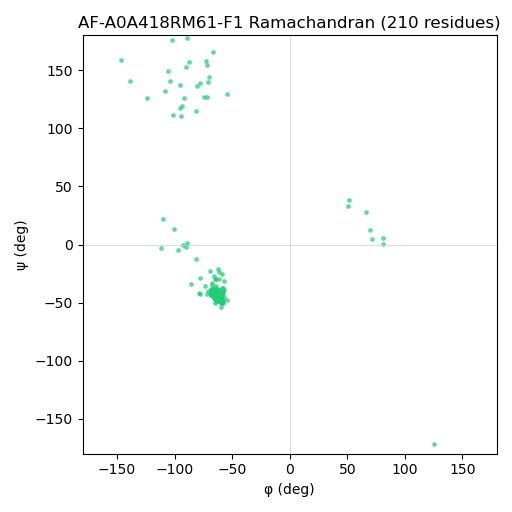.600 -73.535 1.00 88.88 192 VAL A CA 1
ATOM 1437 C C . VAL A 1 192 ? 64.943 -24.978 -72.957 1.00 88.88 192 VAL A C 1
ATOM 1439 O O . VAL A 1 192 ? 65.078 -26.020 -72.320 1.00 88.88 192 VAL A O 1
ATOM 1442 N N . GLU A 1 193 ? 65.931 -24.109 -73.136 1.00 88.31 193 GLU A N 1
ATOM 1443 C CA . GLU A 1 193 ? 67.253 -24.242 -72.524 1.00 88.31 193 GLU A CA 1
ATOM 1444 C C . GLU A 1 193 ? 67.550 -22.975 -71.724 1.00 88.31 193 GLU A C 1
ATOM 1446 O O . GLU A 1 193 ? 67.433 -21.864 -72.236 1.00 88.31 193 GLU A O 1
ATOM 1451 N N . ASN A 1 194 ? 67.888 -23.124 -70.439 1.00 86.88 194 ASN A N 1
ATOM 1452 C CA . ASN A 1 194 ? 68.153 -22.002 -69.524 1.00 86.88 194 ASN A CA 1
ATOM 1453 C C . ASN A 1 194 ? 67.054 -20.912 -69.513 1.00 86.88 194 ASN A C 1
ATOM 1455 O O . ASN A 1 194 ? 67.345 -19.731 -69.345 1.00 86.88 194 ASN A O 1
ATOM 1459 N N . GLY A 1 195 ? 65.787 -21.301 -69.700 1.00 85.62 195 GLY A N 1
ATOM 1460 C CA . GLY A 1 195 ? 64.646 -20.376 -69.724 1.00 85.62 195 GLY A CA 1
ATOM 1461 C C . GLY A 1 195 ? 64.431 -19.639 -71.052 1.00 85.62 195 GLY A C 1
ATOM 1462 O O . GLY A 1 195 ? 63.545 -18.793 -71.129 1.00 85.62 195 GLY A O 1
ATOM 1463 N N . VAL A 1 196 ? 65.197 -19.962 -72.100 1.00 87.69 196 VAL A N 1
ATOM 1464 C CA . VAL A 1 196 ? 65.035 -19.409 -73.451 1.00 87.69 196 VAL A CA 1
ATOM 1465 C C . VAL A 1 196 ? 64.466 -20.484 -74.377 1.00 87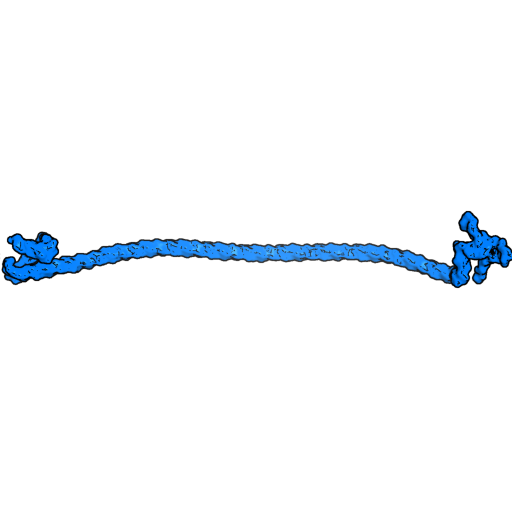.69 196 VAL A C 1
ATOM 1467 O O . VAL A 1 196 ? 64.940 -21.618 -74.388 1.00 87.69 196 VAL A O 1
ATOM 1470 N N . CYS A 1 197 ? 63.435 -20.131 -75.148 1.00 88.62 197 CYS A N 1
ATOM 1471 C CA . CYS A 1 197 ? 62.855 -21.009 -76.161 1.00 88.62 197 CYS A CA 1
ATOM 1472 C C . CYS A 1 197 ? 63.695 -20.963 -77.445 1.00 88.62 197 CYS A C 1
ATOM 1474 O O . CYS A 1 197 ? 63.766 -19.924 -78.105 1.00 88.62 197 CYS A O 1
ATOM 1476 N N . TYR A 1 198 ? 64.312 -22.085 -77.806 1.00 86.62 198 TYR A N 1
ATOM 1477 C CA . TYR A 1 198 ? 65.080 -22.248 -79.036 1.00 86.62 198 TYR A CA 1
ATOM 1478 C C . TYR A 1 198 ? 64.296 -23.055 -80.067 1.00 86.62 198 TYR A C 1
ATOM 1480 O O . TYR A 1 198 ? 63.643 -24.045 -79.741 1.00 86.62 198 TYR A O 1
ATOM 1488 N N . VAL A 1 199 ? 64.395 -22.640 -81.331 1.00 88.12 199 VAL A N 1
ATOM 1489 C CA . VAL A 1 199 ? 63.782 -23.335 -82.466 1.00 88.12 199 VAL A CA 1
ATOM 1490 C C . VAL A 1 199 ? 64.851 -24.149 -83.182 1.00 88.12 199 VAL A C 1
ATOM 1492 O O . VAL A 1 199 ? 65.749 -23.599 -83.819 1.00 88.12 199 VAL A O 1
ATOM 1495 N N . ASN A 1 200 ? 64.729 -25.468 -83.094 1.00 84.94 200 ASN A N 1
ATOM 1496 C CA . ASN A 1 200 ? 65.643 -26.426 -83.689 1.00 84.94 200 ASN A CA 1
ATOM 1497 C C . ASN A 1 200 ? 65.023 -27.101 -84.919 1.00 84.94 200 ASN A C 1
ATOM 1499 O O . ASN A 1 200 ? 63.812 -27.313 -85.023 1.00 84.94 200 ASN A O 1
ATOM 1503 N N . LYS A 1 201 ? 65.877 -27.475 -85.877 1.00 82.31 201 LYS A N 1
ATOM 1504 C CA . LYS A 1 201 ? 65.459 -28.247 -87.051 1.00 82.31 201 LYS A CA 1
ATOM 1505 C C . LYS A 1 201 ? 65.202 -29.699 -86.642 1.00 82.31 201 LYS A C 1
ATOM 1507 O O . LYS A 1 201 ? 66.078 -30.351 -86.081 1.00 82.31 201 LYS A O 1
ATOM 1512 N N . THR A 1 202 ? 64.026 -30.219 -86.973 1.00 81.50 202 THR A N 1
ATOM 1513 C CA . THR A 1 202 ? 63.655 -31.624 -86.742 1.00 81.50 202 THR A CA 1
ATOM 1514 C C . THR A 1 202 ? 63.751 -32.442 -88.032 1.00 81.50 202 THR A C 1
ATOM 1516 O O . THR A 1 202 ? 64.015 -31.897 -89.108 1.00 81.50 202 THR A O 1
ATOM 1519 N N . LYS A 1 203 ? 63.516 -33.759 -87.940 1.00 78.62 203 LYS A N 1
ATOM 1520 C CA . LYS A 1 203 ? 63.440 -34.654 -89.109 1.00 78.62 203 LYS A CA 1
ATOM 1521 C C . LYS A 1 203 ? 62.301 -34.276 -90.066 1.00 78.62 203 LYS A C 1
ATOM 1523 O O . LYS A 1 203 ? 62.463 -34.443 -91.269 1.00 78.62 203 LYS A O 1
ATOM 1528 N N . ASP A 1 204 ? 61.223 -33.700 -89.534 1.00 77.06 204 ASP A N 1
ATOM 1529 C CA . ASP A 1 204 ? 60.035 -33.280 -90.287 1.00 77.06 204 ASP A CA 1
ATOM 1530 C C . ASP A 1 204 ? 60.133 -31.830 -90.806 1.00 77.06 204 ASP A C 1
ATOM 1532 O O . ASP A 1 204 ? 59.248 -31.358 -91.516 1.00 77.06 204 ASP A O 1
ATOM 1536 N N . GLY A 1 205 ? 61.224 -31.118 -90.488 1.00 80.56 205 GLY A N 1
ATOM 1537 C CA . GLY A 1 205 ? 61.489 -29.752 -90.948 1.00 80.56 205 GLY A CA 1
ATOM 1538 C C . GLY A 1 205 ? 61.766 -28.749 -89.824 1.00 80.56 205 GLY A C 1
ATOM 1539 O O . GLY A 1 205 ? 61.952 -29.109 -88.658 1.00 80.56 205 GLY A O 1
ATOM 1540 N N . LEU A 1 206 ? 61.847 -27.467 -90.195 1.00 80.25 206 LEU A N 1
ATOM 1541 C CA . LEU A 1 206 ? 61.965 -26.342 -89.262 1.00 80.25 206 LEU A CA 1
ATOM 1542 C C . LEU A 1 206 ? 60.568 -25.771 -88.995 1.00 80.25 206 LEU A C 1
ATOM 1544 O O . LEU A 1 206 ? 59.923 -25.272 -89.916 1.00 80.25 206 LEU A O 1
ATOM 1548 N N . PHE A 1 207 ? 60.115 -25.825 -87.745 1.00 81.44 207 PHE A N 1
ATOM 1549 C CA . PHE A 1 207 ? 58.818 -25.283 -87.344 1.00 81.44 207 PHE A CA 1
ATOM 1550 C C . PHE A 1 207 ? 58.996 -23.859 -86.817 1.00 81.44 207 PHE A C 1
ATOM 1552 O O . PHE A 1 207 ? 59.587 -23.653 -85.764 1.00 81.44 207 PHE A O 1
ATOM 1559 N N . GLY A 1 208 ? 58.511 -22.866 -87.560 1.00 79.56 208 GLY A N 1
ATOM 1560 C CA . GLY A 1 208 ? 58.530 -21.463 -87.139 1.00 79.56 208 GLY A CA 1
ATOM 1561 C C . GLY A 1 208 ? 57.287 -21.054 -86.346 1.00 79.56 208 GLY A C 1
ATOM 1562 O O . GLY A 1 208 ? 56.341 -21.829 -86.174 1.00 79.56 208 GLY A O 1
ATOM 1563 N N . TRP A 1 209 ? 57.265 -19.805 -85.886 1.00 82.94 209 TRP A N 1
ATOM 1564 C CA . TRP A 1 209 ? 56.016 -19.159 -85.485 1.00 82.94 209 TRP A CA 1
ATOM 1565 C C . TRP A 1 209 ? 55.398 -18.443 -86.685 1.00 82.94 209 TRP A C 1
ATOM 1567 O O . TRP A 1 209 ? 56.100 -18.016 -87.606 1.00 82.94 209 TRP A O 1
ATOM 1577 N N . LYS A 1 210 ? 54.075 -18.298 -86.680 1.00 79.31 210 LYS A N 1
ATOM 1578 C CA . LYS A 1 210 ? 53.353 -17.596 -87.736 1.00 79.31 210 LYS A CA 1
ATOM 1579 C C . LYS A 1 210 ? 53.201 -16.125 -87.363 1.00 79.31 210 LYS A C 1
ATOM 1581 O O . LYS A 1 210 ? 52.707 -15.797 -86.288 1.00 79.31 210 LYS A O 1
ATOM 1586 N N . ILE A 1 211 ? 53.634 -15.239 -88.254 1.00 80.75 211 ILE A N 1
ATOM 1587 C CA . ILE A 1 211 ? 53.424 -13.792 -88.119 1.00 80.75 211 ILE A CA 1
ATOM 1588 C C . ILE A 1 211 ? 51.989 -13.469 -88.598 1.00 80.75 211 ILE A C 1
ATOM 1590 O O . ILE A 1 211 ? 51.559 -14.067 -89.591 1.00 80.75 211 ILE A O 1
ATOM 1594 N N . PRO A 1 212 ? 51.230 -12.612 -87.885 1.00 68.88 212 PRO A N 1
ATOM 1595 C CA . PRO A 1 212 ? 49.853 -12.246 -88.230 1.00 68.88 212 PRO A CA 1
ATOM 1596 C C . PRO A 1 212 ? 49.731 -11.308 -89.438 1.00 68.88 212 PRO A C 1
ATOM 1598 O O . PRO A 1 212 ? 50.739 -10.672 -89.820 1.00 68.88 212 PRO A O 1
#

Sequence (212 aa):
MSDLDDSFAKLLGREPTDTEKQNLLRIGDALGVKKNDAFWLILMALQSHQTLYSEIPVQIEVAAKSTLNNIKAAADIAMAASAGKATAALSKAVSDVAYQVASDTAKKEKIKWIAGCVAVTVLCISGLTWKVHSIAHESGYYYGYGLGYEKAVDEKAAAAWSNTAQGKAAYKLATTGELDSLLHCNRAGWSVENGVCYVNKTKDGLFGWKIP

Secondary structure (DSSP, 8-state):
-HHHHHHHHHHHSSPPPHHHHHHHHHHHHHTT--TT-THHHHHHHHHHHHHHHHHHHHHHHHHHHHHHHHHHHHHHHHHHHHHHHHHHHHHHHHHHHHHHHHHHHHHHHHHHHHHHHHHHHHHHHHHHHHHHHHHHHHHHHHHHHHHHHHHHHHHHHHHHHHTSHHHHHHHHHHHTTHHHHHHHT-STTEEEETTEEEE-EETTEE--PPP-

pLDDT: mean 88.39, std 5.66, range [48.0, 97.25]

Radius of gyration: 72.49 Å; Cα contacts (8 Å, |Δi|>4): 80; chains: 1; bounding box: 127×50×170 Å